Protein AF-A0A1A2T9R0-F1 (afdb_monomer_lite)

Radius of gyration: 32.71 Å; chains: 1; bounding box: 69×45×93 Å

Foldseek 3Di:
DDDDPLPQAEEEEEFAVVVVVCVVVLQVLLVVLSYHYPYYQHHHFCPLVVDPDCVVTVSLVVRLVCCLVVVHAYEYAPCCRGNVDVVSVLVSQLSQVLSVHFYQYHSNRHTDDPADDPDPVSNVVSVVVVVVVVVVVVVVVVVVVVVVVVVVVVVVVVVVVVPPDDDDDDDDDDDDPDPPPQDWDALCVLCVLLVHDSVVVVVCLVVLLQAAPVRHRQAFDQDDPVRGGIAGLVSSLSRLVSCVVVVVDDPVSSVSSVVSSVVVVVVVVVVVVVVVVVVVVVLVVVLVVLLVVCVVVVHDLVVSCVVVVHDDVVSVVVVVVVVVPD

InterPro domains:
  IPR055653 Domain of unknown function DUF7229 [PF23875] (179-262)

Organism: Mycobacterium mantenii (NCBI:txid560555)

Sequence (326 aa):
MTKPIHTNKTVIVLGDRDTATRAAKLTEKAAEHGATITETHAFDMGEAASHHDLTDVEEVVTALRSAISTRTDIWVPFPMPDLCREQHVRRLSLVLQRHGLDLLLGRELAPCPTTGGYNEVDFALRSEVRAVDTLDHAAIASAGMVTLSEEIERALTEAAEQSPESPAGPTNEPADDADVPEKSFSTTEAAQFFGESVQWIYSGLREKLFTHLDGSAIEPIRVGTSGRRRFTMAVLRDMALSCYRRGIFSQDQLEEVLAKLSLAEIAQLAADLAAKETAAKAIRTTLSGKIVQAKDAGLSSYAIAKEAGLSQPRVMQIIKGSKEHA

Secondary structure (DSSP, 8-state):
--------EEEEEEEEHHHHHTHHHHHHHHHHTTEEEEEEEEEPTTHHHH-SSGGG-HHHHHHHHHHHHHT-EEEESSHHHHH-SHHHHHHHHHHHHHTT-PEEETTTTEEPPSS--SSHHHHHHHHHHHHHHHHHHHHHHHHHHHHHHHHHHHHHHHHHHTS--PPPPPP-------------EEHHHHHHHHTS-HHHHHHHHHTT--B-TTSPBP--EEETTTTEEEE-HHHHHHHHHHHHHTTSS-HHHHHHHHHHHHHHHHHHHHHHHHHHHHHHHHHHHHHHHHHHHHHHTT--HHHHHHHTT--HHHHHHHHHHTTS--

Structure (mmCIF, N/CA/C/O backbone):
data_AF-A0A1A2T9R0-F1
#
_entry.id   AF-A0A1A2T9R0-F1
#
loop_
_atom_site.group_PDB
_atom_site.id
_atom_site.type_symbol
_atom_site.label_atom_id
_atom_site.label_alt_id
_atom_site.label_comp_id
_atom_site.label_asym_id
_atom_site.label_entity_id
_atom_site.label_seq_id
_atom_site.pdbx_PDB_ins_code
_atom_site.Cartn_x
_atom_site.Cartn_y
_atom_site.Cartn_z
_atom_site.occupancy
_atom_site.B_iso_or_equiv
_atom_site.auth_seq_id
_atom_site.auth_comp_id
_atom_site.auth_asym_id
_atom_site.auth_atom_id
_atom_site.pdbx_PDB_model_num
ATOM 1 N N . MET A 1 1 ? 1.892 25.622 13.706 1.00 34.66 1 MET A N 1
ATOM 2 C CA . MET A 1 1 ? 0.486 25.952 13.385 1.00 34.66 1 MET A CA 1
ATOM 3 C C . MET A 1 1 ? 0.171 25.373 12.017 1.00 34.66 1 MET A C 1
ATOM 5 O O . MET A 1 1 ? 0.399 26.019 11.003 1.00 34.66 1 MET A O 1
ATOM 9 N N . THR A 1 2 ? -0.241 24.112 11.991 1.00 34.91 2 THR A N 1
ATOM 10 C CA . THR A 1 2 ? -0.596 23.358 10.784 1.00 34.91 2 THR A CA 1
ATOM 11 C C . THR A 1 2 ? -2.088 23.553 10.518 1.00 34.91 2 THR A C 1
ATOM 13 O O . THR A 1 2 ? -2.904 23.379 11.419 1.00 34.91 2 THR A O 1
ATOM 16 N N . LYS A 1 3 ? -2.441 23.991 9.305 1.00 32.50 3 LYS A N 1
ATOM 17 C CA . LYS A 1 3 ? -3.834 24.145 8.857 1.00 32.50 3 LYS A CA 1
ATOM 18 C C . LYS A 1 3 ? -4.526 22.773 8.836 1.00 32.50 3 LYS A C 1
ATOM 20 O O . LYS A 1 3 ? -3.946 21.857 8.255 1.00 32.50 3 LYS A O 1
ATOM 25 N N . PRO A 1 4 ? -5.749 22.624 9.374 1.00 41.72 4 PRO A N 1
ATOM 26 C CA . PRO A 1 4 ? -6.521 21.411 9.175 1.00 41.72 4 PRO A CA 1
ATOM 27 C C . PRO A 1 4 ? -7.149 21.464 7.780 1.00 41.72 4 PRO A C 1
ATOM 29 O O . PRO A 1 4 ? -8.000 22.304 7.487 1.00 41.72 4 PRO A O 1
ATOM 32 N N . ILE A 1 5 ? -6.706 20.578 6.894 1.00 39.34 5 ILE A N 1
ATOM 33 C CA . ILE A 1 5 ? -7.500 20.191 5.731 1.00 39.34 5 ILE A CA 1
ATOM 34 C C . ILE A 1 5 ? -8.480 19.157 6.282 1.00 39.34 5 ILE A C 1
ATOM 36 O O . ILE A 1 5 ? -8.112 18.007 6.491 1.00 39.34 5 ILE A O 1
ATOM 40 N N . HIS A 1 6 ? -9.702 19.575 6.613 1.00 39.91 6 HIS A N 1
ATOM 41 C CA . HIS A 1 6 ? -10.770 18.644 6.974 1.00 39.91 6 HIS A CA 1
ATOM 42 C C . HIS A 1 6 ? -11.257 17.938 5.703 1.00 39.91 6 HIS A C 1
ATOM 44 O O . HIS A 1 6 ? -12.314 18.253 5.159 1.00 39.91 6 HIS A O 1
ATOM 50 N N . THR A 1 7 ? -10.463 17.001 5.190 1.00 51.19 7 THR A N 1
ATOM 51 C CA . THR A 1 7 ? -10.991 15.928 4.348 1.00 51.19 7 THR A CA 1
ATOM 52 C C . THR A 1 7 ? -11.834 15.047 5.256 1.00 51.19 7 THR A C 1
ATOM 54 O O . THR A 1 7 ? -11.299 14.345 6.108 1.00 51.19 7 THR A O 1
ATOM 57 N N . ASN A 1 8 ? -13.153 15.173 5.128 1.00 64.81 8 ASN A N 1
ATOM 58 C CA . ASN A 1 8 ? -14.139 14.429 5.904 1.00 64.81 8 ASN A CA 1
ATOM 59 C C . ASN A 1 8 ? -13.911 12.926 5.662 1.00 64.81 8 ASN A C 1
ATOM 61 O O . ASN A 1 8 ? -14.145 12.439 4.554 1.00 64.81 8 ASN A O 1
ATOM 65 N N . LYS A 1 9 ? -13.362 12.219 6.652 1.00 85.75 9 LYS A N 1
ATOM 66 C CA . LYS A 1 9 ? -12.926 10.823 6.514 1.00 85.75 9 LYS A CA 1
ATOM 67 C C . LYS A 1 9 ? -14.126 9.896 6.717 1.00 85.75 9 LYS A C 1
ATOM 69 O O . LYS A 1 9 ? -14.802 9.990 7.732 1.00 85.75 9 LYS A O 1
ATOM 74 N N . THR A 1 10 ? -14.438 9.002 5.788 1.00 92.81 10 THR A N 1
ATOM 75 C CA . THR A 1 10 ? -15.494 7.998 6.008 1.00 92.81 10 THR A CA 1
ATOM 76 C C . THR A 1 10 ? -14.926 6.769 6.705 1.00 92.81 10 THR A C 1
ATOM 78 O O . THR A 1 10 ? -13.778 6.399 6.456 1.00 92.81 10 THR A O 1
ATOM 81 N N . VAL A 1 11 ? -15.708 6.150 7.591 1.00 94.75 11 VAL A N 1
ATOM 82 C CA . VAL A 1 11 ? -15.309 4.933 8.317 1.00 94.75 11 VAL A CA 1
ATOM 83 C C . VAL A 1 11 ? -16.464 3.941 8.423 1.00 94.75 11 VAL A C 1
ATOM 85 O O . VAL A 1 11 ? -17.624 4.334 8.567 1.00 94.75 11 VAL A O 1
ATOM 88 N N . ILE A 1 12 ? -16.134 2.654 8.402 1.00 96.31 12 ILE A N 1
ATOM 89 C CA . ILE A 1 12 ? -17.061 1.553 8.677 1.00 96.31 12 ILE A CA 1
ATOM 90 C C . ILE A 1 12 ? -16.827 1.080 10.107 1.00 96.31 12 ILE A C 1
ATOM 92 O O . ILE A 1 12 ? -15.700 0.747 10.461 1.00 96.31 12 ILE A O 1
ATOM 96 N N . VAL A 1 13 ? -17.864 1.029 10.937 1.00 96.62 13 VAL A N 1
ATOM 97 C CA . VAL A 1 13 ? -17.746 0.500 12.301 1.00 96.62 13 VAL A CA 1
ATOM 98 C C . VAL A 1 13 ? -17.898 -1.015 12.286 1.00 96.62 13 VAL A C 1
ATOM 100 O O . VAL A 1 13 ? -18.837 -1.543 11.694 1.00 96.62 13 VAL A O 1
ATOM 103 N N . LEU A 1 14 ? -16.995 -1.700 12.982 1.00 96.44 14 LEU A N 1
ATOM 104 C CA . LEU A 1 14 ? -17.065 -3.133 13.244 1.00 96.44 14 LEU A CA 1
ATOM 105 C C . LEU A 1 14 ? -16.951 -3.377 14.752 1.00 96.44 14 LEU A C 1
ATOM 107 O O . LEU A 1 14 ? -16.029 -2.870 15.393 1.00 96.44 14 LEU A O 1
ATOM 111 N N . GLY A 1 15 ? -17.863 -4.169 15.306 1.00 93.94 15 GLY A N 1
ATOM 112 C CA . GLY A 1 15 ? -17.833 -4.563 16.713 1.00 93.94 15 GLY A CA 1
ATOM 113 C C . GLY A 1 15 ? -18.948 -5.540 17.060 1.00 93.94 15 GLY A C 1
ATOM 114 O O . GLY A 1 15 ? -19.629 -6.048 16.172 1.00 93.94 15 GLY A O 1
ATOM 115 N N . ASP A 1 16 ? -19.148 -5.804 18.345 1.00 92.88 16 ASP A N 1
ATOM 116 C CA . ASP A 1 16 ? -20.280 -6.610 18.790 1.00 92.88 16 ASP A CA 1
ATOM 117 C C . ASP A 1 16 ? -21.597 -5.799 18.836 1.00 92.88 16 ASP A C 1
ATOM 119 O O . ASP A 1 16 ? -21.661 -4.592 18.554 1.00 92.88 16 ASP A O 1
ATOM 123 N N . ARG A 1 17 ? -22.693 -6.463 19.219 1.00 92.19 17 ARG A N 1
ATOM 124 C CA . ARG A 1 17 ? -23.992 -5.796 19.387 1.00 92.19 17 ARG A CA 1
ATOM 125 C C . ARG A 1 17 ? -24.000 -4.702 20.460 1.00 92.19 17 ARG A C 1
ATOM 127 O O . ARG A 1 17 ? -24.761 -3.748 20.294 1.00 92.19 17 ARG A O 1
ATOM 134 N N . ASP A 1 18 ? -23.191 -4.779 21.522 1.00 89.75 18 ASP A N 1
ATOM 135 C CA . ASP A 1 18 ? -23.087 -3.690 22.510 1.00 89.75 18 ASP A CA 1
ATOM 136 C C . ASP A 1 18 ? -22.455 -2.450 21.868 1.00 89.75 18 ASP A C 1
ATOM 138 O O . ASP A 1 18 ? -22.972 -1.338 22.028 1.00 89.75 18 ASP A O 1
ATOM 142 N N . THR A 1 19 ? -21.421 -2.632 21.049 1.00 89.31 19 THR A N 1
ATOM 143 C CA . THR A 1 19 ? -20.820 -1.562 20.246 1.00 89.31 19 THR A CA 1
ATOM 144 C C . THR A 1 19 ? -21.853 -0.911 19.321 1.00 89.31 19 THR A C 1
ATOM 146 O O . THR A 1 19 ? -21.968 0.321 19.301 1.00 89.31 19 THR A O 1
ATOM 149 N N . ALA A 1 20 ? -22.694 -1.703 18.650 1.00 89.12 20 ALA A N 1
ATOM 150 C CA . ALA A 1 20 ? -23.773 -1.183 17.806 1.00 89.12 20 ALA A CA 1
ATOM 151 C C . ALA A 1 20 ? -24.838 -0.394 18.590 1.00 89.12 20 ALA A C 1
ATOM 153 O O . ALA A 1 20 ? -25.307 0.645 18.118 1.00 89.12 20 ALA A O 1
ATOM 154 N N . THR A 1 21 ? -25.187 -0.805 19.819 1.00 91.12 21 THR A N 1
ATOM 155 C CA . THR A 1 21 ? -26.141 -0.035 20.649 1.00 91.12 21 THR A CA 1
ATOM 156 C C . THR A 1 21 ? -25.635 1.367 21.004 1.00 91.12 21 THR A C 1
ATOM 158 O O . THR A 1 21 ? -26.423 2.269 21.301 1.00 91.12 21 THR A O 1
ATOM 161 N N . ARG A 1 22 ? -24.317 1.587 20.935 1.00 90.56 22 ARG A N 1
ATOM 162 C CA . ARG A 1 22 ? -23.659 2.865 21.236 1.00 90.56 22 ARG A CA 1
ATOM 163 C C . ARG A 1 22 ? -23.488 3.756 20.002 1.00 90.56 22 ARG A C 1
ATOM 165 O O . ARG A 1 22 ? -22.811 4.781 20.105 1.00 90.56 22 ARG A O 1
ATOM 172 N N . ALA A 1 23 ? -24.129 3.428 18.876 1.00 87.19 23 ALA A N 1
ATOM 173 C CA . ALA A 1 23 ? -23.988 4.124 17.593 1.00 87.19 23 ALA A CA 1
ATOM 174 C C . ALA A 1 23 ? -24.110 5.656 17.682 1.00 87.19 23 ALA A C 1
ATOM 176 O O . ALA A 1 23 ? -23.307 6.365 17.080 1.00 87.19 23 ALA A O 1
ATOM 177 N N . ALA A 1 24 ? -25.048 6.189 18.475 1.00 87.00 24 ALA A N 1
ATOM 178 C CA . ALA A 1 24 ? -25.206 7.639 18.638 1.00 87.00 24 ALA A CA 1
ATOM 179 C C . ALA A 1 24 ? -23.947 8.305 19.228 1.00 87.00 24 ALA A C 1
ATOM 181 O O . ALA A 1 24 ? -23.470 9.309 18.706 1.00 87.00 24 ALA A O 1
ATOM 182 N N . LYS A 1 25 ? -23.360 7.699 20.270 1.00 90.94 25 LYS A N 1
ATOM 183 C CA . LYS A 1 25 ? -22.119 8.186 20.895 1.00 90.94 25 LYS A CA 1
ATOM 184 C C . LYS A 1 25 ? -20.913 8.001 19.976 1.00 90.94 25 LYS A C 1
ATOM 186 O O . LYS A 1 25 ? -20.019 8.838 19.962 1.00 90.94 25 LYS A O 1
ATOM 191 N N . LEU A 1 26 ? -20.877 6.907 19.214 1.00 91.44 26 LEU A N 1
ATOM 192 C CA . LEU A 1 26 ? -19.814 6.663 18.237 1.00 91.44 26 LEU A CA 1
ATOM 193 C C . LEU A 1 26 ? -19.868 7.668 17.085 1.00 91.44 26 LEU A C 1
ATOM 195 O O . LEU A 1 26 ? -18.822 8.114 16.633 1.00 91.44 26 LEU A O 1
ATOM 199 N N . THR A 1 27 ? -21.066 8.068 16.658 1.00 92.69 27 THR A N 1
ATOM 200 C CA . THR A 1 27 ? -21.258 9.086 15.615 1.00 92.69 27 THR A CA 1
ATOM 201 C C . THR A 1 27 ? -20.726 10.443 16.068 1.00 92.69 27 THR A C 1
ATOM 203 O O . THR A 1 27 ? -19.987 11.085 15.328 1.00 92.69 27 THR A O 1
ATOM 206 N N . GLU A 1 28 ? -21.040 10.856 17.300 1.00 91.81 28 GLU A N 1
ATOM 207 C CA . GLU A 1 28 ? -20.474 12.068 17.910 1.00 91.81 28 GLU A CA 1
ATOM 208 C C . GLU A 1 28 ? -18.942 11.990 17.971 1.00 91.81 28 GLU A C 1
ATOM 210 O O . GLU A 1 28 ? -18.251 12.901 17.517 1.00 91.81 28 GLU A O 1
ATOM 215 N N . LYS A 1 29 ? -18.402 10.856 18.431 1.00 91.06 29 LYS A N 1
ATOM 216 C CA . LYS A 1 29 ? -16.955 10.643 18.554 1.00 91.06 29 LYS A CA 1
ATOM 217 C C . LYS A 1 29 ? -16.226 10.630 17.205 1.00 91.06 29 LYS A C 1
ATOM 219 O O . LYS A 1 29 ? -15.119 11.158 17.103 1.00 91.06 29 LYS A O 1
ATOM 224 N N . ALA A 1 30 ? -16.838 10.053 16.173 1.00 90.69 30 ALA A N 1
ATOM 225 C CA . ALA A 1 30 ? -16.323 10.107 14.810 1.00 90.69 30 ALA A CA 1
ATOM 226 C C . ALA A 1 30 ? -16.298 11.557 14.308 1.00 90.69 30 ALA A C 1
ATOM 228 O O . ALA A 1 30 ? -15.268 12.012 13.811 1.00 90.69 30 ALA A O 1
ATOM 229 N N . ALA A 1 31 ? -17.380 12.311 14.529 1.00 91.00 31 ALA A N 1
ATOM 230 C CA . ALA A 1 31 ? -17.472 13.710 14.125 1.00 91.00 31 ALA A CA 1
ATOM 231 C C . ALA A 1 31 ? -16.426 14.599 14.825 1.00 91.00 31 ALA A C 1
ATOM 233 O O . ALA A 1 31 ? -15.836 15.460 14.172 1.00 91.00 31 ALA A O 1
ATOM 234 N N . GLU A 1 32 ? -16.126 14.355 16.109 1.00 90.88 32 GLU A N 1
ATOM 235 C CA . GLU A 1 32 ? -15.024 15.023 16.831 1.00 90.88 32 GLU A CA 1
ATOM 236 C C . GLU A 1 32 ? -13.668 14.858 16.123 1.00 90.88 32 GLU A C 1
ATOM 238 O O . GLU A 1 32 ? -12.837 15.765 16.150 1.00 90.88 32 GLU A O 1
ATOM 243 N N . HIS A 1 33 ? -13.459 13.722 15.455 1.00 88.00 33 HIS A N 1
ATOM 244 C CA . HIS A 1 33 ? -12.238 13.397 14.716 1.00 88.00 33 HIS A CA 1
ATOM 245 C C . HIS A 1 33 ? -12.329 13.734 13.219 1.00 88.00 33 HIS A C 1
ATOM 247 O O . HIS A 1 33 ? -11.442 13.370 12.447 1.00 88.00 33 HIS A O 1
ATOM 253 N N . GLY A 1 34 ? -13.384 14.436 12.788 1.00 88.19 34 GLY A N 1
ATOM 254 C CA . GLY A 1 34 ? -13.609 14.759 11.377 1.00 88.19 34 GLY A CA 1
ATOM 255 C C . GLY A 1 34 ? -13.926 13.533 10.517 1.00 88.19 34 GLY A C 1
ATOM 256 O O . GLY A 1 34 ? -13.617 13.530 9.323 1.00 88.19 34 GLY A O 1
ATOM 257 N N . ALA A 1 35 ? -14.501 12.495 11.129 1.00 91.06 35 ALA A N 1
ATOM 258 C CA . ALA A 1 35 ? -14.918 11.274 10.469 1.00 91.06 35 ALA A CA 1
ATOM 259 C C . ALA A 1 35 ? -16.446 11.102 10.465 1.00 91.06 35 ALA A C 1
ATOM 261 O O . ALA A 1 35 ? -17.147 11.557 11.366 1.00 91.06 35 ALA A O 1
ATOM 262 N N . THR A 1 36 ? -16.972 10.416 9.452 1.00 94.00 36 THR A N 1
ATOM 263 C CA . THR A 1 36 ? -18.396 10.071 9.330 1.00 94.00 36 THR A CA 1
ATOM 264 C C . THR A 1 36 ? -18.549 8.561 9.201 1.00 94.00 36 THR A C 1
ATOM 266 O O . THR A 1 36 ? -17.894 7.941 8.365 1.00 94.00 36 THR A O 1
ATOM 269 N N . ILE A 1 37 ? -19.424 7.970 10.015 1.00 94.56 37 ILE A N 1
ATOM 270 C CA . ILE A 1 37 ? -19.734 6.538 9.944 1.00 94.56 37 ILE A CA 1
ATOM 271 C C . ILE A 1 37 ? -20.674 6.298 8.761 1.00 94.56 37 ILE A C 1
ATOM 273 O O . ILE A 1 37 ? -21.755 6.887 8.711 1.00 94.56 37 ILE A O 1
ATOM 277 N N . THR A 1 38 ? -20.274 5.448 7.818 1.00 94.19 38 THR A N 1
ATOM 278 C CA . THR A 1 38 ? -21.103 5.076 6.657 1.00 94.19 38 THR A CA 1
ATOM 279 C C . THR A 1 38 ? -21.915 3.815 6.915 1.00 94.19 38 THR A C 1
ATOM 281 O O . THR A 1 38 ? -23.084 3.744 6.544 1.00 94.19 38 THR A O 1
ATOM 284 N N . GLU A 1 39 ? -21.305 2.834 7.574 1.00 94.12 39 GLU A N 1
ATOM 285 C CA . GLU A 1 39 ? -21.891 1.527 7.857 1.00 94.12 39 GLU A CA 1
ATOM 286 C C . GLU A 1 39 ? -21.472 1.047 9.247 1.00 94.12 39 GLU A C 1
ATOM 288 O O . GLU A 1 39 ? -20.401 1.404 9.741 1.00 94.12 39 GLU A O 1
ATOM 293 N N . THR A 1 40 ? -22.308 0.202 9.848 1.00 96.00 40 THR A N 1
ATOM 294 C CA . THR A 1 40 ? -22.020 -0.483 11.109 1.00 96.00 40 THR A CA 1
ATOM 295 C C . THR A 1 40 ? -22.338 -1.960 10.930 1.00 96.00 40 THR A C 1
ATOM 297 O O . THR A 1 40 ? -23.497 -2.303 10.702 1.00 96.00 40 THR A O 1
ATOM 300 N N . HIS A 1 41 ? -21.325 -2.812 11.058 1.00 95.88 41 HIS A N 1
ATOM 301 C CA . HIS A 1 41 ? -21.447 -4.271 11.021 1.00 95.88 41 HIS A CA 1
ATOM 302 C C . HIS A 1 41 ? -21.265 -4.812 12.435 1.00 95.88 41 HIS A C 1
ATOM 304 O O . HIS A 1 41 ? -20.321 -4.422 13.134 1.00 95.88 41 HIS A O 1
ATOM 310 N N . ALA A 1 42 ? -22.201 -5.650 12.880 1.00 95.25 42 ALA A N 1
ATOM 311 C CA . ALA A 1 42 ? -22.309 -6.026 14.284 1.00 95.25 42 ALA A CA 1
ATOM 312 C C . ALA A 1 42 ? -22.602 -7.512 14.472 1.00 95.25 42 ALA A C 1
ATOM 314 O O . ALA A 1 42 ? -23.674 -7.985 14.100 1.00 95.25 42 ALA A O 1
ATOM 315 N N . PHE A 1 43 ? -21.678 -8.218 15.117 1.00 93.44 43 PHE A N 1
ATOM 316 C CA . PHE A 1 43 ? -21.792 -9.646 15.426 1.00 93.44 43 PHE A CA 1
ATOM 317 C C . PHE A 1 43 ? -22.263 -9.893 16.868 1.00 93.44 43 PHE A C 1
ATOM 319 O O . PHE A 1 43 ? -22.324 -8.973 17.695 1.00 93.44 43 PHE A O 1
ATOM 326 N N . ASP A 1 44 ? -22.636 -11.133 17.185 1.00 91.19 44 ASP A N 1
ATOM 327 C CA . ASP A 1 44 ? -23.095 -11.503 18.521 1.00 91.19 44 ASP A CA 1
ATOM 328 C C . ASP A 1 44 ? -21.977 -11.371 19.567 1.00 91.19 44 ASP A C 1
ATOM 330 O O . ASP A 1 44 ? -20.797 -11.620 19.320 1.00 91.19 44 ASP A O 1
ATOM 334 N N . MET A 1 45 ? -22.351 -10.980 20.788 1.00 87.81 45 MET A N 1
ATOM 335 C CA . MET A 1 45 ? -21.390 -10.807 21.877 1.00 87.81 45 MET A CA 1
ATOM 336 C C . MET A 1 45 ? -20.643 -12.123 22.144 1.00 87.81 45 MET A C 1
ATOM 338 O O . MET A 1 45 ? -21.251 -13.138 22.487 1.00 87.81 45 MET A O 1
ATOM 342 N N . GLY A 1 46 ? -19.316 -12.097 22.005 1.00 83.50 46 GLY A N 1
ATOM 343 C CA . GLY A 1 46 ? -18.453 -13.271 22.166 1.00 83.50 46 GLY A CA 1
ATOM 344 C C . GLY A 1 46 ? -18.349 -14.186 20.938 1.00 83.50 46 GLY A C 1
ATOM 345 O O . GLY A 1 46 ? -17.562 -15.131 20.978 1.00 83.50 46 GLY A O 1
ATOM 346 N N . GLU A 1 47 ? -19.051 -13.903 19.839 1.00 87.75 47 GLU A N 1
ATOM 347 C CA . GLU A 1 47 ? -18.991 -14.695 18.600 1.00 87.75 47 GLU A CA 1
ATOM 348 C C . GLU A 1 47 ? -17.581 -14.707 17.994 1.00 87.75 47 GLU A C 1
ATOM 350 O O . GLU A 1 47 ? -17.041 -15.758 17.645 1.00 87.75 47 GLU A O 1
ATOM 355 N N . ALA A 1 48 ? -16.916 -13.550 17.965 1.00 85.94 48 ALA A N 1
ATOM 356 C CA . ALA A 1 48 ? -15.522 -13.475 17.545 1.00 85.94 48 ALA A CA 1
ATOM 357 C C . ALA A 1 48 ? -14.585 -14.251 18.489 1.00 85.94 48 ALA A C 1
ATOM 359 O O . ALA A 1 48 ? -13.527 -14.699 18.067 1.00 85.94 48 ALA A O 1
ATOM 360 N N . ALA A 1 49 ? -14.947 -14.441 19.762 1.00 83.88 49 ALA A N 1
ATOM 361 C CA . ALA A 1 49 ? -14.134 -15.195 20.717 1.00 83.88 49 ALA A CA 1
ATOM 362 C C . ALA A 1 49 ? -14.300 -16.715 20.576 1.00 83.88 49 ALA A C 1
ATOM 364 O O . ALA A 1 49 ? -13.361 -17.459 20.898 1.00 83.88 49 ALA A O 1
ATOM 365 N N . SER A 1 50 ? -15.479 -17.167 20.130 1.00 85.56 50 SER A N 1
ATOM 366 C CA . SER A 1 50 ? -15.797 -18.586 19.942 1.00 85.56 50 SER A CA 1
ATOM 367 C C . SER A 1 50 ? -15.180 -19.177 18.678 1.00 85.56 50 SER A C 1
ATOM 369 O O . SER A 1 50 ? -15.039 -20.395 18.599 1.00 85.56 50 SER A O 1
ATOM 371 N N . HIS A 1 51 ? -14.758 -18.338 17.730 1.00 82.62 51 HIS A N 1
ATOM 372 C CA . HIS A 1 51 ? -14.097 -18.771 16.504 1.00 82.62 51 HIS A CA 1
ATOM 373 C C . HIS A 1 51 ? -12.578 -18.569 16.574 1.00 82.62 51 HIS A C 1
ATOM 375 O O . HIS A 1 51 ? -12.063 -17.629 17.181 1.00 82.62 51 HIS A O 1
ATOM 381 N N . HIS A 1 52 ? -11.832 -19.507 15.987 1.00 81.12 52 HIS A N 1
ATOM 382 C CA . HIS A 1 52 ? -10.390 -19.351 15.770 1.00 81.12 52 HIS A CA 1
ATOM 383 C C . HIS A 1 52 ? -10.080 -18.629 14.460 1.00 81.12 52 HIS A C 1
ATOM 385 O O . HIS A 1 52 ? -8.994 -18.055 14.341 1.00 81.12 52 HIS A O 1
ATOM 391 N N . ASP A 1 53 ? -10.998 -18.687 13.496 1.00 84.69 53 ASP A N 1
ATOM 392 C CA . ASP A 1 53 ? -10.914 -17.989 12.224 1.00 84.69 53 ASP A CA 1
ATOM 393 C C . ASP A 1 53 ? -12.002 -16.915 12.143 1.00 84.69 53 ASP A C 1
ATOM 395 O O . ASP A 1 53 ? -13.149 -17.145 12.510 1.00 84.69 53 ASP A O 1
ATOM 399 N N . LEU A 1 54 ? -11.631 -15.721 11.682 1.00 87.56 54 LEU A N 1
ATOM 400 C CA . LEU A 1 54 ? -12.578 -14.617 11.522 1.00 87.56 54 LEU A CA 1
ATOM 401 C C . LEU A 1 54 ? -13.430 -14.769 10.261 1.00 87.56 54 LEU A C 1
ATOM 403 O O . LEU A 1 54 ? -14.433 -14.074 10.136 1.00 87.56 54 LEU A O 1
ATOM 407 N N . THR A 1 55 ? -13.054 -15.664 9.344 1.00 88.81 55 THR A N 1
ATOM 408 C CA . THR A 1 55 ? -13.876 -15.987 8.169 1.00 88.81 55 THR A CA 1
ATOM 409 C C . THR A 1 55 ? -15.209 -16.623 8.540 1.00 88.81 55 THR A C 1
ATOM 411 O O . THR A 1 55 ? -16.141 -16.561 7.749 1.00 88.81 55 THR A O 1
ATOM 414 N N . ASP A 1 56 ? -15.299 -17.212 9.733 1.00 89.75 56 ASP A N 1
ATOM 415 C CA . ASP A 1 56 ? -16.523 -17.833 10.240 1.00 89.75 56 ASP A CA 1
ATOM 416 C C . ASP A 1 56 ? -17.511 -16.796 10.808 1.00 89.75 56 ASP A C 1
ATOM 418 O O . ASP A 1 56 ? -18.664 -17.124 11.076 1.00 89.75 56 ASP A O 1
ATOM 422 N N . VAL A 1 57 ? -17.075 -15.541 10.985 1.00 92.69 57 VAL A N 1
ATOM 423 C CA . VAL A 1 57 ? -17.918 -14.433 11.445 1.00 92.69 57 VAL A CA 1
ATOM 424 C C . VAL A 1 57 ? -18.360 -13.617 10.230 1.00 92.69 57 VAL A C 1
ATOM 426 O O . VAL A 1 57 ? -17.627 -12.757 9.734 1.00 92.69 57 VAL A O 1
ATOM 429 N N . GLU A 1 58 ? -19.578 -13.874 9.752 1.00 93.19 58 GLU A N 1
ATOM 430 C CA . GLU A 1 58 ? -20.117 -13.308 8.502 1.00 93.19 58 GLU A CA 1
ATOM 431 C C . GLU A 1 58 ? -20.066 -11.770 8.465 1.00 93.19 58 GLU A C 1
ATOM 433 O O . GLU A 1 58 ? -19.747 -11.167 7.439 1.00 93.19 58 GLU A O 1
ATOM 438 N N . GLU A 1 59 ? -20.319 -11.117 9.600 1.00 95.12 59 GLU A N 1
ATOM 439 C CA . GLU A 1 59 ? -20.285 -9.653 9.727 1.00 95.12 59 GLU A CA 1
ATOM 440 C C . GLU A 1 59 ? -18.872 -9.085 9.531 1.00 95.12 59 GLU A C 1
ATOM 442 O O . GLU A 1 59 ? -18.700 -8.012 8.954 1.00 95.12 59 GLU A O 1
ATOM 447 N N . VAL A 1 60 ? -17.834 -9.823 9.940 1.00 94.25 60 VAL A N 1
ATOM 448 C CA . VAL A 1 60 ? -16.436 -9.425 9.713 1.00 94.25 60 VAL A CA 1
ATOM 449 C C . VAL A 1 60 ? -16.098 -9.518 8.226 1.00 94.25 60 VAL A C 1
ATOM 451 O O . VAL A 1 60 ? -15.495 -8.597 7.669 1.00 94.25 60 VAL A O 1
ATOM 454 N N . VAL A 1 61 ? -16.517 -10.599 7.563 1.00 95.12 61 VAL A N 1
ATOM 455 C CA . VAL A 1 61 ? -16.322 -10.785 6.116 1.00 95.12 61 VAL A CA 1
ATOM 456 C C . VAL A 1 61 ? -17.092 -9.726 5.324 1.00 95.12 61 VAL A C 1
ATOM 458 O O . VAL A 1 61 ? -16.561 -9.146 4.374 1.00 95.12 61 VAL A O 1
ATOM 461 N N . THR A 1 62 ? -18.317 -9.415 5.744 1.00 96.00 62 THR A N 1
ATOM 462 C CA . THR A 1 62 ? -19.160 -8.389 5.122 1.00 96.00 62 THR A CA 1
ATOM 463 C C . THR A 1 62 ? -18.555 -6.995 5.278 1.00 96.00 62 THR A C 1
ATOM 465 O O . THR A 1 62 ? -18.468 -6.264 4.283 1.00 96.00 62 THR A O 1
ATOM 468 N N . ALA A 1 63 ? -18.056 -6.656 6.470 1.00 95.69 63 ALA A N 1
ATOM 469 C CA . ALA A 1 63 ? -17.353 -5.401 6.719 1.00 95.69 63 ALA A CA 1
ATOM 470 C C . ALA A 1 63 ? -16.089 -5.277 5.857 1.00 95.69 63 ALA A C 1
ATOM 472 O O . ALA A 1 63 ? -15.884 -4.248 5.215 1.00 95.69 63 ALA A O 1
ATOM 473 N N . LEU A 1 64 ? -15.274 -6.337 5.776 1.00 95.31 64 LEU A N 1
ATOM 474 C CA . LEU A 1 64 ? -14.079 -6.378 4.925 1.00 95.31 64 LEU A CA 1
ATOM 475 C C . LEU A 1 64 ? -14.425 -6.196 3.446 1.00 95.31 64 LEU A C 1
ATOM 477 O O . LEU A 1 64 ? -13.802 -5.387 2.757 1.00 95.31 64 LEU A O 1
ATOM 481 N N . ARG A 1 65 ? -15.448 -6.900 2.955 1.00 96.38 65 ARG A N 1
ATOM 482 C CA . ARG A 1 65 ? -15.926 -6.753 1.577 1.00 96.38 65 ARG A CA 1
ATOM 483 C C . ARG A 1 65 ? -16.360 -5.316 1.293 1.00 96.38 65 ARG A C 1
ATOM 485 O O . ARG A 1 65 ? -15.997 -4.776 0.246 1.00 96.38 65 ARG A O 1
ATOM 492 N N . SER A 1 66 ? -17.129 -4.711 2.198 1.00 95.31 66 SER A N 1
ATOM 493 C CA . SER A 1 66 ? -17.598 -3.330 2.050 1.00 95.31 66 SER A CA 1
ATOM 494 C C . SER A 1 66 ? -16.432 -2.338 2.060 1.00 95.31 66 SER A C 1
ATOM 496 O O . SER A 1 66 ? -16.315 -1.516 1.148 1.00 95.31 66 SER A O 1
ATOM 498 N N . ALA A 1 67 ? -15.501 -2.485 3.005 1.00 94.75 67 ALA A N 1
ATOM 499 C CA . ALA A 1 67 ? -14.294 -1.670 3.117 1.00 94.75 67 ALA A CA 1
ATOM 500 C C . ALA A 1 67 ? -13.451 -1.702 1.836 1.00 94.75 67 ALA A C 1
ATOM 502 O O . ALA A 1 67 ? -13.126 -0.655 1.277 1.00 94.75 67 ALA A O 1
ATOM 503 N N . ILE A 1 68 ? -13.168 -2.898 1.311 1.00 93.12 68 ILE A N 1
ATOM 504 C CA . ILE A 1 68 ? -12.383 -3.080 0.081 1.00 93.12 68 ILE A CA 1
ATOM 505 C C . ILE A 1 68 ? -13.105 -2.475 -1.129 1.00 93.12 68 ILE A C 1
ATOM 507 O O . ILE A 1 68 ? -12.480 -1.798 -1.948 1.00 93.12 68 ILE A O 1
ATOM 511 N N . SER A 1 69 ? -14.419 -2.687 -1.231 1.00 93.81 69 SER A N 1
ATOM 512 C CA . SER A 1 69 ? -15.220 -2.217 -2.370 1.00 93.81 69 SER A CA 1
ATOM 513 C C . SER A 1 69 ? -15.368 -0.696 -2.391 1.00 93.81 69 SER A C 1
ATOM 515 O O . SER A 1 69 ? -15.338 -0.086 -3.457 1.00 93.81 69 SER A O 1
ATOM 517 N N . THR A 1 70 ? -15.517 -0.077 -1.220 1.00 92.06 70 THR A N 1
ATOM 518 C CA . THR A 1 70 ? -15.740 1.371 -1.074 1.00 92.06 70 THR A CA 1
ATOM 519 C C . THR A 1 70 ? -14.460 2.160 -0.806 1.00 92.06 70 THR A C 1
ATOM 521 O O . THR A 1 70 ? -14.503 3.387 -0.793 1.00 92.06 70 THR A O 1
ATOM 524 N N . ARG A 1 71 ? -13.325 1.472 -0.619 1.00 92.75 71 ARG A N 1
ATOM 525 C CA . ARG A 1 71 ? -12.049 2.045 -0.160 1.00 92.75 71 ARG A CA 1
ATOM 526 C C . ARG A 1 71 ? -12.198 2.832 1.147 1.00 92.75 71 ARG A C 1
ATOM 528 O O . ARG A 1 71 ? -11.665 3.930 1.282 1.00 92.75 71 ARG A O 1
ATOM 535 N N . THR A 1 72 ? -12.932 2.258 2.095 1.00 93.31 72 THR A N 1
ATOM 536 C CA . THR A 1 72 ? -13.221 2.878 3.394 1.00 93.31 72 THR A CA 1
ATOM 537 C C . THR A 1 72 ? -12.503 2.131 4.511 1.00 93.31 72 THR A C 1
ATOM 539 O O . THR A 1 72 ? -12.535 0.903 4.551 1.00 93.31 72 THR A O 1
ATOM 542 N N . ASP A 1 73 ? -11.888 2.866 5.436 1.00 94.62 73 ASP A N 1
ATOM 543 C CA . ASP A 1 73 ? -11.219 2.282 6.600 1.00 94.62 73 ASP A CA 1
ATOM 544 C C . ASP A 1 73 ? -12.223 1.641 7.567 1.00 94.62 73 ASP A C 1
ATOM 546 O O . ASP A 1 73 ? -13.355 2.115 7.728 1.00 94.62 73 ASP A O 1
ATOM 550 N N . ILE A 1 74 ? -11.784 0.593 8.266 1.00 96.12 74 ILE A N 1
ATOM 551 C CA . ILE A 1 74 ? -12.582 -0.046 9.318 1.00 96.12 74 ILE A CA 1
ATOM 552 C C . ILE A 1 74 ? -12.172 0.523 10.669 1.00 96.12 74 ILE A C 1
ATOM 554 O O . ILE A 1 74 ? -10.996 0.529 11.024 1.00 96.12 74 ILE A O 1
ATOM 558 N N . TRP A 1 75 ? -13.151 0.947 11.456 1.00 96.31 75 TRP A N 1
ATOM 559 C CA . TRP A 1 75 ? -12.987 1.401 12.823 1.00 96.31 75 TRP A CA 1
ATOM 560 C C . TRP A 1 75 ? -13.539 0.376 13.815 1.00 96.31 75 TRP A C 1
ATOM 562 O O . TRP A 1 75 ? -14.714 0.017 13.771 1.00 96.31 75 TRP A O 1
ATOM 572 N N . VAL A 1 76 ? -12.684 -0.054 14.743 1.00 94.62 76 VAL A N 1
ATOM 573 C CA . VAL A 1 76 ? -13.024 -0.933 15.866 1.00 94.62 76 VAL A CA 1
ATOM 574 C C . VAL A 1 76 ? -12.846 -0.142 17.169 1.00 94.62 76 VAL A C 1
ATOM 576 O O . VAL A 1 76 ? -11.722 -0.011 17.674 1.00 94.62 76 VAL A O 1
ATOM 579 N N . PRO A 1 77 ? -13.928 0.426 17.736 1.00 90.88 77 PRO A N 1
ATOM 580 C CA . PRO A 1 77 ? -13.842 1.290 18.913 1.00 90.88 77 PRO A CA 1
ATOM 581 C C . PRO A 1 77 ? -13.438 0.535 20.186 1.00 90.88 77 PRO A C 1
ATOM 583 O O . PRO A 1 77 ? -12.832 1.130 21.085 1.00 90.88 77 PRO A O 1
ATOM 586 N N . PHE A 1 78 ? -13.759 -0.761 20.269 1.00 90.88 78 PHE A N 1
ATOM 587 C CA . PHE A 1 78 ? -13.519 -1.609 21.436 1.00 90.88 78 PHE A CA 1
ATOM 588 C C . PHE A 1 78 ? -12.849 -2.937 21.041 1.00 90.88 78 PHE A C 1
ATOM 590 O O . PHE A 1 78 ? -13.406 -4.007 21.256 1.00 90.88 78 PHE A O 1
ATOM 597 N N . PRO A 1 79 ? -11.603 -2.917 20.534 1.00 85.81 79 PRO A N 1
ATOM 598 C CA . PRO A 1 79 ? -10.995 -4.088 19.900 1.00 85.81 79 PRO A CA 1
ATOM 599 C C . PRO A 1 79 ? -10.841 -5.297 20.824 1.00 85.81 79 PRO A C 1
ATOM 601 O O . PRO A 1 79 ? -11.012 -6.426 20.378 1.00 85.81 79 PRO A O 1
ATOM 604 N N . MET A 1 80 ? -10.546 -5.083 22.110 1.00 84.62 80 MET A N 1
ATOM 605 C CA . MET A 1 80 ? -10.423 -6.187 23.064 1.00 84.62 80 MET A CA 1
ATOM 606 C C . MET A 1 80 ? -11.784 -6.757 23.485 1.00 84.62 80 MET A C 1
ATOM 608 O O . MET A 1 80 ? -11.922 -7.973 23.421 1.00 84.62 80 MET A O 1
ATOM 612 N N . PRO A 1 81 ? -12.789 -5.946 23.874 1.00 85.75 81 PRO A N 1
ATOM 613 C CA . PRO A 1 81 ? -14.144 -6.457 24.090 1.00 85.75 81 PRO A CA 1
ATOM 614 C C . PRO A 1 81 ? -14.751 -7.147 22.862 1.00 85.75 81 PRO A C 1
ATOM 616 O O . PRO A 1 81 ? -15.271 -8.249 22.993 1.00 85.75 81 PRO A O 1
ATOM 619 N N . ASP A 1 82 ? -14.625 -6.541 21.680 1.00 86.69 82 ASP A N 1
ATOM 620 C CA . ASP A 1 82 ? -15.286 -7.015 20.463 1.00 86.69 82 ASP A CA 1
ATOM 621 C C . ASP A 1 82 ? -14.593 -8.265 19.893 1.00 86.69 82 ASP A C 1
ATOM 623 O O . ASP A 1 82 ? -15.216 -9.303 19.693 1.00 86.69 82 ASP A O 1
ATOM 627 N N . LEU A 1 83 ? -13.281 -8.200 19.640 1.00 84.88 83 LEU A N 1
ATOM 628 C CA . LEU A 1 83 ? -12.556 -9.265 18.931 1.00 84.88 83 LEU A CA 1
ATOM 629 C C . LEU A 1 83 ? -11.907 -10.287 19.871 1.00 84.88 83 LEU A C 1
ATOM 631 O O . LEU A 1 83 ? -11.472 -11.345 19.407 1.00 84.88 83 LEU A O 1
ATOM 635 N N . CYS A 1 84 ? -11.833 -9.983 21.175 1.00 79.75 84 CYS A N 1
ATOM 636 C CA . CYS A 1 84 ? -11.357 -10.831 22.281 1.00 79.75 84 CYS A CA 1
ATOM 637 C C . CYS A 1 84 ? -9.912 -11.354 22.197 1.00 79.75 84 CYS A C 1
ATOM 639 O O . CYS A 1 84 ? -9.365 -11.821 23.198 1.00 79.75 84 CYS A O 1
ATOM 641 N N . ARG A 1 85 ? -9.262 -11.288 21.033 1.00 80.06 85 ARG A N 1
ATOM 642 C CA . ARG A 1 85 ? -7.920 -11.815 20.783 1.00 80.06 85 ARG A CA 1
ATOM 643 C C . ARG A 1 85 ? -7.127 -10.833 19.941 1.00 80.06 85 ARG A C 1
ATOM 645 O O . ARG A 1 85 ? -7.568 -10.409 18.875 1.00 80.06 85 ARG A O 1
ATOM 652 N N . GLU A 1 86 ? -5.890 -10.568 20.345 1.00 78.00 86 GLU A N 1
ATOM 653 C CA . GLU A 1 86 ? -4.978 -9.736 19.550 1.00 78.00 86 GLU A CA 1
ATOM 654 C C . GLU A 1 86 ? -4.739 -10.315 18.147 1.00 78.00 86 GLU A C 1
ATOM 656 O O . GLU A 1 86 ? -4.580 -9.573 17.184 1.00 78.00 86 GLU A O 1
ATOM 661 N N . GLN A 1 87 ? -4.755 -11.646 18.015 1.00 78.94 87 GLN A N 1
ATOM 662 C CA . GLN A 1 87 ? -4.621 -12.366 16.742 1.00 78.94 87 GLN A CA 1
ATOM 663 C C . GLN A 1 87 ? -5.672 -11.937 15.710 1.00 78.94 87 GLN A C 1
ATOM 665 O O . GLN A 1 87 ? -5.354 -11.803 14.531 1.00 78.94 87 GLN A O 1
ATOM 670 N N . HIS A 1 88 ? -6.902 -11.676 16.152 1.00 86.44 88 HIS A N 1
ATOM 671 C CA . HIS A 1 88 ? -8.002 -11.250 15.289 1.00 86.44 88 HIS A CA 1
ATOM 672 C C . HIS A 1 88 ? -7.783 -9.826 14.777 1.00 86.44 88 HIS A C 1
ATOM 674 O O . HIS A 1 88 ? -7.840 -9.591 13.571 1.00 86.44 88 HIS A O 1
ATOM 680 N N . VAL A 1 89 ? -7.397 -8.910 15.670 1.00 86.44 89 VAL A N 1
ATOM 681 C CA . VAL A 1 89 ? -7.004 -7.536 15.314 1.00 86.44 89 VAL A CA 1
ATOM 682 C C . VAL A 1 89 ? -5.850 -7.544 14.303 1.00 86.44 89 VAL A C 1
ATOM 684 O O . VAL A 1 89 ? -5.873 -6.809 13.316 1.00 86.44 89 VAL A O 1
ATOM 687 N N . ARG A 1 90 ? -4.850 -8.412 14.511 1.00 80.94 90 ARG A N 1
ATOM 688 C CA . ARG A 1 90 ? -3.681 -8.545 13.627 1.00 80.94 90 ARG A CA 1
ATOM 689 C C . ARG A 1 90 ? -4.067 -9.007 12.222 1.00 80.94 90 ARG A C 1
ATOM 691 O O . ARG A 1 90 ? -3.629 -8.392 11.254 1.00 80.94 90 ARG A O 1
ATOM 698 N N . ARG A 1 91 ? -4.893 -10.051 12.107 1.00 85.44 91 ARG A N 1
ATOM 699 C CA . ARG A 1 91 ? -5.352 -10.575 10.808 1.00 85.44 91 ARG A CA 1
ATOM 700 C C . ARG A 1 91 ? -6.164 -9.538 10.034 1.00 85.44 91 ARG A C 1
ATOM 702 O O . ARG A 1 91 ? -5.860 -9.294 8.871 1.00 85.44 91 ARG A O 1
ATOM 709 N N . LEU A 1 92 ? -7.113 -8.871 10.695 1.00 89.38 92 LEU A N 1
ATOM 710 C CA . LEU A 1 92 ? -7.885 -7.764 10.112 1.00 89.38 92 LEU A CA 1
ATOM 711 C C . LEU A 1 92 ? -6.975 -6.642 9.594 1.00 89.38 92 LEU A C 1
ATOM 713 O O . LEU A 1 92 ? -7.118 -6.201 8.456 1.00 89.38 92 LEU A O 1
ATOM 717 N N . SER A 1 93 ? -6.001 -6.224 10.407 1.00 87.75 93 SER A N 1
ATOM 718 C CA . SER A 1 93 ? -5.024 -5.194 10.037 1.00 87.75 93 SER A CA 1
ATOM 719 C C . SER A 1 93 ? -4.203 -5.578 8.804 1.00 87.75 93 SER A C 1
ATOM 721 O O . SER A 1 93 ? -3.987 -4.724 7.950 1.00 87.75 93 SER A O 1
ATOM 723 N N . LEU A 1 94 ? -3.753 -6.831 8.693 1.00 84.44 94 LEU A N 1
ATOM 724 C CA . LEU A 1 94 ? -2.967 -7.289 7.542 1.00 84.44 94 LEU A CA 1
ATOM 725 C C . LEU A 1 94 ? -3.790 -7.307 6.251 1.00 84.44 94 LEU A C 1
ATOM 727 O O . LEU A 1 94 ? -3.312 -6.834 5.222 1.00 84.44 94 LEU A O 1
ATOM 731 N N . VAL A 1 95 ? -5.031 -7.799 6.312 1.00 89.00 95 VAL A N 1
ATOM 732 C CA . VAL A 1 95 ? -5.929 -7.819 5.146 1.00 89.00 95 VAL A CA 1
ATOM 733 C C . VAL A 1 95 ? -6.184 -6.399 4.647 1.00 89.00 95 VAL A C 1
ATOM 735 O O . VAL A 1 95 ? -6.019 -6.130 3.462 1.00 89.00 95 VAL A O 1
ATOM 738 N N . LEU A 1 96 ? -6.523 -5.469 5.541 1.00 89.75 96 LEU A N 1
ATOM 739 C CA . LEU A 1 96 ? -6.782 -4.077 5.163 1.00 89.75 96 LEU A CA 1
ATOM 740 C C . LEU A 1 96 ? -5.539 -3.402 4.569 1.00 89.75 96 LEU A C 1
ATOM 742 O O . LEU A 1 96 ? -5.632 -2.791 3.505 1.00 89.75 96 LEU A O 1
ATOM 746 N N . GLN A 1 97 ? -4.364 -3.603 5.174 1.00 85.94 97 GLN A N 1
ATOM 747 C CA . GLN A 1 97 ? -3.101 -3.051 4.671 1.00 85.94 97 GLN A CA 1
ATOM 748 C C . GLN A 1 97 ? -2.768 -3.549 3.260 1.00 85.94 97 GLN A C 1
ATOM 750 O O . GLN A 1 97 ? -2.327 -2.755 2.430 1.00 85.94 97 GLN A O 1
ATOM 755 N N . ARG A 1 98 ? -3.044 -4.824 2.945 1.00 84.31 98 ARG A N 1
ATOM 756 C CA . ARG A 1 98 ? -2.882 -5.370 1.584 1.00 84.31 98 ARG A CA 1
ATOM 757 C C . ARG A 1 98 ? -3.745 -4.637 0.548 1.00 84.31 98 ARG A C 1
ATOM 759 O O . ARG A 1 98 ? -3.391 -4.589 -0.625 1.00 84.31 98 ARG A O 1
ATOM 766 N N . HIS A 1 99 ? -4.854 -4.040 0.974 1.00 87.25 99 HIS A N 1
ATOM 767 C CA . HIS A 1 99 ? -5.739 -3.242 0.125 1.00 87.25 99 HIS A CA 1
ATOM 768 C C . HIS A 1 99 ? -5.498 -1.725 0.229 1.00 87.25 99 HIS A C 1
ATOM 770 O O . HIS A 1 99 ? -6.255 -0.949 -0.360 1.00 87.25 99 HIS A O 1
ATOM 776 N N . GLY A 1 100 ? -4.440 -1.296 0.929 1.00 86.88 100 GLY A N 1
ATOM 777 C CA . GLY A 1 100 ? -4.126 0.117 1.156 1.00 86.88 100 GLY A CA 1
ATOM 778 C C . GLY A 1 100 ? -5.119 0.819 2.085 1.00 86.88 100 GLY A C 1
ATOM 779 O O . GLY A 1 100 ? -5.335 2.018 1.935 1.00 86.88 100 GLY A O 1
ATOM 780 N N . LEU A 1 101 ? -5.756 0.066 2.985 1.00 90.94 101 LEU A N 1
ATOM 781 C CA . LEU A 1 101 ? -6.721 0.551 3.971 1.00 90.94 101 LEU A CA 1
ATOM 782 C C . LEU A 1 101 ? -6.157 0.422 5.385 1.00 90.94 101 LEU A C 1
ATOM 784 O O . LEU A 1 101 ? -5.352 -0.472 5.670 1.00 90.94 101 LEU A O 1
ATOM 788 N N . ASP A 1 102 ? -6.644 1.270 6.285 1.00 91.38 102 ASP A N 1
ATOM 789 C CA . ASP A 1 102 ? -6.269 1.243 7.692 1.00 91.38 102 ASP A CA 1
ATOM 790 C C . ASP A 1 102 ? -7.335 0.565 8.561 1.00 91.38 102 ASP A C 1
ATOM 792 O O . ASP A 1 102 ? -8.546 0.703 8.373 1.00 91.38 102 ASP A O 1
ATOM 796 N N . LEU A 1 103 ? -6.854 -0.145 9.584 1.00 92.69 103 LEU A N 1
ATOM 797 C CA . LEU A 1 103 ? -7.666 -0.539 10.729 1.00 92.69 103 LEU A CA 1
ATOM 798 C C . LEU A 1 103 ? -7.511 0.534 11.808 1.00 92.69 103 LEU A C 1
ATOM 800 O O . LEU A 1 103 ? -6.418 0.710 12.334 1.00 92.69 103 LEU A O 1
ATOM 804 N N . LEU A 1 104 ? -8.580 1.235 12.159 1.00 93.81 104 LEU A N 1
ATOM 805 C CA . LEU A 1 104 ? -8.597 2.256 13.203 1.00 93.81 104 LEU A CA 1
ATOM 806 C C . LEU A 1 104 ? -9.039 1.616 14.521 1.00 93.81 104 LEU A C 1
ATOM 808 O O . LEU A 1 104 ? -10.035 0.895 14.569 1.00 93.81 104 LEU A O 1
ATOM 812 N N . LEU A 1 105 ? -8.311 1.875 15.600 1.00 90.50 105 LEU A N 1
ATOM 813 C CA . LEU A 1 105 ? -8.491 1.234 16.897 1.00 90.50 105 LEU A CA 1
ATOM 814 C C . LEU A 1 105 ? -8.831 2.248 17.984 1.00 90.50 105 LEU A C 1
ATOM 816 O O . LEU A 1 105 ? -8.284 3.352 18.052 1.00 90.50 105 LEU A O 1
ATOM 820 N N . GLY A 1 106 ? -9.693 1.818 18.903 1.00 89.56 106 GLY A N 1
ATOM 821 C CA . GLY A 1 106 ? -10.029 2.590 20.091 1.00 89.56 106 GLY A CA 1
ATOM 822 C C . GLY A 1 106 ? -10.900 3.806 19.782 1.00 89.56 106 GLY A C 1
ATOM 823 O O . GLY A 1 106 ? -11.264 4.083 18.644 1.00 89.56 106 GLY A O 1
ATOM 824 N N . ARG A 1 107 ? -11.248 4.567 20.820 1.00 88.12 107 ARG A N 1
ATOM 825 C CA . ARG A 1 107 ? -12.176 5.707 20.699 1.00 88.12 107 ARG A CA 1
ATOM 826 C C . ARG A 1 107 ? -11.607 6.916 19.961 1.00 88.12 107 ARG A C 1
ATOM 828 O O . ARG A 1 107 ? -12.378 7.771 19.551 1.00 88.12 107 ARG A O 1
ATOM 835 N N . GLU A 1 108 ? -10.289 6.973 19.812 1.00 87.19 108 GLU A N 1
ATOM 836 C CA . GLU A 1 108 ? -9.574 8.094 19.194 1.00 87.19 108 GLU A CA 1
ATOM 837 C C . GLU A 1 108 ? -9.242 7.831 17.713 1.00 87.19 108 GLU A C 1
ATOM 839 O O . GLU A 1 108 ? -8.439 8.548 17.126 1.00 87.19 108 GLU A O 1
ATOM 844 N N . LEU A 1 109 ? -9.816 6.774 17.115 1.00 90.25 109 LEU A N 1
ATOM 845 C CA . LEU A 1 109 ? -9.579 6.373 15.721 1.00 90.25 109 LEU A CA 1
ATOM 846 C C . LEU A 1 109 ? -8.077 6.236 15.398 1.00 90.25 109 LEU A C 1
ATOM 848 O O . LEU A 1 109 ? -7.616 6.606 14.318 1.00 90.25 109 LEU A O 1
ATOM 852 N N . ALA A 1 110 ? -7.297 5.716 16.347 1.00 87.06 110 ALA A N 1
ATOM 853 C CA . ALA A 1 110 ? -5.856 5.606 16.182 1.00 87.06 110 ALA A CA 1
ATOM 854 C C . ALA A 1 110 ? -5.541 4.520 15.140 1.00 87.06 110 ALA A C 1
ATOM 856 O O . ALA A 1 110 ? -6.044 3.404 15.276 1.00 87.06 110 ALA A O 1
ATOM 857 N N . PRO A 1 111 ? -4.715 4.789 14.117 1.00 86.81 111 PRO A N 1
ATOM 858 C CA . PRO A 1 111 ? -4.349 3.766 13.148 1.00 86.81 111 PRO A CA 1
ATOM 859 C C . PRO A 1 111 ? -3.646 2.599 13.844 1.00 86.81 111 PRO A C 1
ATOM 861 O O . PRO A 1 111 ? -2.782 2.785 14.707 1.00 86.81 111 PRO A O 1
ATOM 864 N N . CYS A 1 112 ? -4.033 1.380 13.476 1.00 82.69 112 CYS A N 1
ATOM 865 C CA . CYS A 1 112 ? -3.393 0.166 13.946 1.00 82.69 112 CYS A CA 1
ATOM 866 C C . CYS A 1 112 ? -1.922 0.208 13.522 1.00 82.69 112 CYS A C 1
ATOM 868 O O . CYS A 1 112 ? -1.651 0.438 12.340 1.00 82.69 112 CYS A O 1
ATOM 870 N N . PRO A 1 113 ? -0.973 -0.041 14.442 1.00 74.00 113 PRO A N 1
ATOM 871 C CA . PRO A 1 113 ? 0.444 0.013 14.129 1.00 74.00 113 PRO A CA 1
ATOM 872 C C . PRO A 1 113 ? 0.774 -0.801 12.878 1.00 74.00 113 PRO A C 1
ATOM 874 O O . PRO A 1 113 ? 0.491 -1.999 12.787 1.00 74.00 113 PRO A O 1
ATOM 877 N N . THR A 1 114 ? 1.366 -0.122 11.900 1.00 65.19 114 THR A N 1
ATOM 878 C CA . THR A 1 114 ? 1.916 -0.742 10.696 1.00 65.19 114 THR A CA 1
ATOM 879 C C . THR A 1 114 ? 3.350 -1.198 10.941 1.00 65.19 114 THR A C 1
ATOM 881 O O . THR A 1 114 ? 3.851 -2.038 10.211 1.00 65.19 114 THR A O 1
ATOM 884 N N . THR A 1 115 ? 4.039 -0.720 11.970 1.00 58.66 115 THR A N 1
ATOM 885 C CA . THR A 1 115 ? 5.394 -1.159 12.317 1.00 58.66 115 THR A CA 1
ATOM 886 C C . THR A 1 115 ? 5.456 -1.520 13.794 1.00 58.66 115 THR A C 1
ATOM 888 O O . THR A 1 115 ? 4.866 -0.851 14.639 1.00 58.66 115 THR A O 1
ATOM 891 N N . GLY A 1 116 ? 6.144 -2.622 14.098 1.00 56.94 116 GLY A N 1
ATOM 892 C CA . GLY A 1 116 ? 6.097 -3.228 15.426 1.00 56.94 116 GLY A CA 1
ATOM 893 C C . GLY A 1 116 ? 4.916 -4.186 15.600 1.00 56.94 116 GLY A C 1
ATOM 894 O O . GLY A 1 116 ? 3.906 -4.115 14.902 1.00 56.94 116 GLY A O 1
ATOM 895 N N . GLY A 1 117 ? 5.077 -5.114 16.534 1.00 54.28 117 GLY A N 1
ATOM 896 C CA . GLY A 1 117 ? 4.002 -5.942 17.061 1.00 54.28 117 GLY A CA 1
ATOM 897 C C . GLY A 1 117 ? 3.911 -5.757 18.571 1.00 54.28 117 GLY A C 1
ATOM 898 O O . GLY A 1 117 ? 4.844 -5.241 19.186 1.00 54.28 117 GLY A O 1
ATOM 899 N N . TYR A 1 118 ? 2.815 -6.195 19.194 1.00 58.41 118 TYR A N 1
ATOM 900 C CA . TYR A 1 118 ? 2.702 -6.166 20.664 1.00 58.41 118 TYR A CA 1
ATOM 901 C C . TYR A 1 118 ? 3.755 -7.069 21.344 1.00 58.41 118 TYR A C 1
ATOM 903 O O . TYR A 1 118 ? 4.036 -6.913 22.530 1.00 58.41 118 TYR A O 1
ATOM 911 N N . ASN A 1 119 ? 4.366 -7.990 20.583 1.00 65.88 119 ASN A N 1
ATOM 912 C CA . ASN A 1 119 ? 5.543 -8.770 20.961 1.00 65.88 119 ASN A CA 1
ATOM 913 C C . ASN A 1 119 ? 6.470 -9.030 19.748 1.00 65.88 119 ASN A C 1
ATOM 915 O O . ASN A 1 119 ? 6.089 -8.801 18.599 1.00 65.88 119 ASN A O 1
ATOM 919 N N . GLU A 1 120 ? 7.689 -9.523 19.993 1.00 65.25 120 GLU A N 1
ATOM 920 C CA . GLU A 1 120 ? 8.706 -9.771 18.950 1.00 65.25 120 GLU A CA 1
ATOM 921 C C . GLU A 1 120 ? 8.275 -10.815 17.910 1.00 65.25 120 GLU A C 1
ATOM 923 O O . GLU A 1 120 ? 8.568 -10.674 16.724 1.00 65.25 120 GLU A O 1
ATOM 928 N N . VAL A 1 121 ? 7.532 -11.840 18.336 1.00 66.00 121 VAL A N 1
ATOM 929 C CA . VAL A 1 121 ? 7.014 -12.889 17.444 1.00 66.00 121 VAL A CA 1
ATOM 930 C C . VAL A 1 121 ? 6.009 -12.304 16.449 1.00 66.00 121 VAL A C 1
ATOM 932 O O . VAL A 1 121 ? 6.029 -12.648 15.271 1.00 66.00 121 VAL A O 1
ATOM 935 N N . ASP A 1 122 ? 5.163 -11.378 16.901 1.00 65.06 122 ASP A N 1
ATOM 936 C CA . ASP A 1 122 ? 4.213 -10.651 16.057 1.00 65.06 122 ASP A CA 1
ATOM 937 C C . ASP A 1 122 ? 4.920 -9.777 15.024 1.00 65.06 122 ASP A C 1
ATOM 939 O O . ASP A 1 122 ? 4.536 -9.754 13.856 1.00 65.06 122 ASP A O 1
ATOM 943 N N . PHE A 1 123 ? 5.981 -9.088 15.442 1.00 67.19 123 PHE A N 1
ATOM 944 C CA . PHE A 1 123 ? 6.794 -8.297 14.529 1.00 67.19 123 PHE A CA 1
ATOM 945 C C . PHE A 1 123 ? 7.440 -9.173 13.448 1.00 67.19 123 PHE A C 1
ATOM 947 O O . PHE A 1 123 ? 7.338 -8.849 12.265 1.00 67.19 123 PHE A O 1
ATOM 954 N N . ALA A 1 124 ? 8.037 -10.304 13.840 1.00 69.69 124 ALA A N 1
ATOM 955 C CA . ALA A 1 124 ? 8.655 -11.245 12.909 1.00 69.69 124 ALA A CA 1
ATOM 956 C C . ALA A 1 124 ? 7.638 -11.814 11.904 1.00 69.69 124 ALA A C 1
ATOM 958 O O . ALA A 1 124 ? 7.892 -11.792 10.704 1.00 69.69 124 ALA A O 1
ATOM 959 N N . LEU A 1 125 ? 6.456 -12.236 12.370 1.00 71.25 125 LEU A N 1
ATOM 960 C CA . LEU A 1 125 ? 5.376 -12.734 11.508 1.00 71.25 125 LEU A CA 1
ATOM 961 C C . LEU A 1 125 ? 4.885 -11.674 10.516 1.00 71.25 125 LEU A C 1
ATOM 963 O O . LEU A 1 125 ? 4.734 -11.966 9.333 1.00 71.25 125 LEU A O 1
ATOM 967 N N . ARG A 1 126 ? 4.651 -10.436 10.969 1.00 72.62 126 ARG A N 1
ATOM 968 C CA . ARG A 1 126 ? 4.217 -9.340 10.084 1.00 72.62 126 ARG A CA 1
ATOM 969 C C . ARG A 1 126 ? 5.289 -8.975 9.061 1.00 72.62 126 ARG A C 1
ATOM 971 O O . ARG A 1 126 ? 4.955 -8.689 7.915 1.00 72.62 126 ARG A O 1
ATOM 978 N N . SER A 1 127 ? 6.556 -8.979 9.471 1.00 70.81 127 SER A N 1
ATOM 979 C CA . SER A 1 127 ? 7.681 -8.744 8.565 1.00 70.81 127 SER A CA 1
ATOM 980 C C . SER A 1 127 ? 7.765 -9.831 7.497 1.00 70.81 127 SER A C 1
ATOM 982 O O . SER A 1 127 ? 7.928 -9.509 6.324 1.00 70.81 127 SER A O 1
ATOM 984 N N . GLU A 1 128 ? 7.606 -11.095 7.889 1.00 77.75 128 GLU A N 1
ATOM 985 C CA . GLU A 1 128 ? 7.655 -12.230 6.966 1.00 77.75 128 GLU A CA 1
ATOM 986 C C . GLU A 1 128 ? 6.499 -12.190 5.962 1.00 77.75 128 GLU A C 1
ATOM 988 O O . GLU A 1 128 ? 6.731 -12.270 4.760 1.00 77.75 128 GLU A O 1
ATOM 993 N N . VAL A 1 129 ? 5.261 -11.971 6.424 1.00 80.94 129 VAL A N 1
ATOM 994 C CA . VAL A 1 129 ? 4.089 -11.852 5.534 1.00 80.94 129 VAL A CA 1
ATOM 995 C C . VAL A 1 129 ? 4.295 -10.746 4.500 1.00 80.94 129 VAL A C 1
ATOM 997 O O . VAL A 1 129 ? 4.024 -10.949 3.322 1.00 80.94 129 VAL A O 1
ATOM 1000 N N . ARG A 1 130 ? 4.850 -9.600 4.906 1.00 75.38 130 ARG A N 1
ATOM 1001 C CA . ARG A 1 130 ? 5.155 -8.508 3.970 1.00 75.38 130 ARG A CA 1
ATOM 1002 C C . ARG A 1 130 ? 6.265 -8.846 2.993 1.00 75.38 130 ARG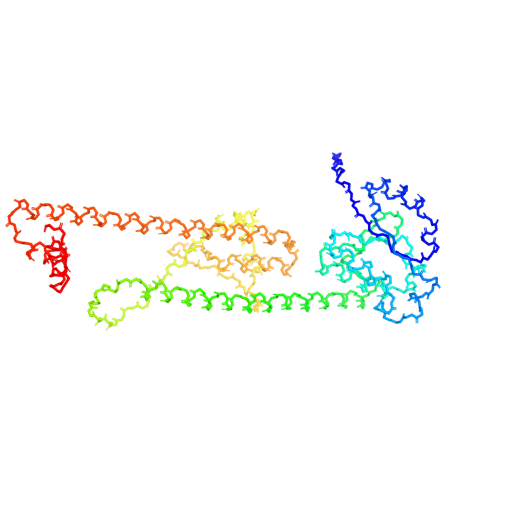 A C 1
ATOM 1004 O O . ARG A 1 130 ? 6.185 -8.436 1.837 1.00 75.38 130 ARG A O 1
ATOM 1011 N N . ALA A 1 131 ? 7.300 -9.550 3.442 1.00 75.88 131 ALA A N 1
ATOM 1012 C CA . ALA A 1 131 ? 8.368 -10.002 2.562 1.00 75.88 131 ALA A CA 1
ATOM 1013 C C . ALA A 1 131 ? 7.811 -10.958 1.496 1.00 75.88 131 ALA A C 1
ATOM 1015 O O . ALA A 1 131 ? 8.116 -10.799 0.315 1.00 75.88 131 ALA A O 1
ATOM 1016 N N . VAL A 1 132 ? 6.926 -11.874 1.900 1.00 79.75 132 VAL A N 1
ATOM 1017 C CA . VAL A 1 132 ? 6.212 -12.784 0.994 1.00 79.75 132 VAL A CA 1
ATOM 1018 C C . VAL A 1 132 ? 5.310 -12.015 0.029 1.00 79.75 132 VAL A C 1
ATOM 1020 O O . VAL A 1 132 ? 5.393 -12.246 -1.173 1.00 79.75 132 VAL A O 1
ATOM 1023 N N . ASP A 1 133 ? 4.510 -11.061 0.509 1.00 80.06 133 ASP A N 1
ATOM 1024 C CA . ASP A 1 133 ? 3.663 -10.230 -0.356 1.00 80.06 133 ASP A CA 1
ATOM 1025 C C . ASP A 1 133 ? 4.501 -9.422 -1.359 1.00 80.06 133 ASP A C 1
ATOM 1027 O O . ASP A 1 133 ? 4.137 -9.316 -2.527 1.00 80.06 133 ASP A O 1
ATOM 1031 N N . THR A 1 134 ? 5.639 -8.871 -0.930 1.00 81.19 134 THR A N 1
ATOM 1032 C CA . THR A 1 134 ? 6.567 -8.139 -1.808 1.00 81.19 134 THR A CA 1
ATOM 1033 C C . THR A 1 134 ? 7.132 -9.055 -2.890 1.00 81.19 134 THR A C 1
ATOM 1035 O O . THR A 1 134 ? 7.207 -8.663 -4.055 1.00 81.19 134 THR A O 1
ATOM 1038 N N . LEU A 1 135 ? 7.501 -10.284 -2.522 1.00 80.50 135 LEU A N 1
ATOM 1039 C CA . LEU A 1 135 ? 7.985 -11.288 -3.461 1.00 80.50 135 LEU A CA 1
ATOM 1040 C C . LEU A 1 135 ? 6.897 -11.691 -4.467 1.00 80.50 135 LEU A C 1
ATOM 1042 O O . LEU A 1 135 ? 7.186 -11.764 -5.658 1.00 80.50 135 LEU A O 1
ATOM 1046 N N . ASP A 1 136 ? 5.659 -11.900 -4.010 1.00 80.94 136 ASP A N 1
ATOM 1047 C CA . ASP A 1 136 ? 4.505 -12.225 -4.860 1.00 80.94 136 ASP A CA 1
ATOM 1048 C C . ASP A 1 136 ? 4.215 -11.097 -5.861 1.00 80.94 136 ASP A C 1
ATOM 1050 O O . ASP A 1 136 ? 4.148 -11.331 -7.068 1.00 80.94 136 ASP A O 1
ATOM 1054 N N . HIS A 1 137 ? 4.165 -9.845 -5.395 1.00 77.44 137 HIS A N 1
ATOM 1055 C CA . HIS A 1 137 ? 3.988 -8.688 -6.276 1.00 77.44 137 HIS A CA 1
ATOM 1056 C C . HIS A 1 137 ? 5.129 -8.556 -7.290 1.00 77.44 137 HIS A C 1
ATOM 1058 O O . HIS A 1 137 ? 4.871 -8.273 -8.459 1.00 77.44 137 HIS A O 1
ATOM 1064 N N . ALA A 1 138 ? 6.380 -8.787 -6.879 1.00 83.38 138 ALA A N 1
ATOM 1065 C CA . ALA A 1 138 ? 7.522 -8.769 -7.788 1.00 83.38 138 ALA A CA 1
ATOM 1066 C C . ALA A 1 138 ? 7.449 -9.900 -8.828 1.00 83.38 138 ALA A C 1
ATOM 1068 O O . ALA A 1 138 ? 7.739 -9.671 -10.004 1.00 83.38 138 ALA A O 1
ATOM 1069 N N . ALA A 1 139 ? 7.024 -11.099 -8.424 1.00 79.94 139 ALA A N 1
ATOM 1070 C CA . ALA A 1 139 ? 6.836 -12.234 -9.321 1.00 79.94 139 ALA A CA 1
ATOM 1071 C C . ALA A 1 139 ? 5.718 -11.969 -10.343 1.00 79.94 139 ALA A C 1
ATOM 1073 O O . ALA A 1 139 ? 5.930 -12.168 -11.540 1.00 79.94 139 ALA A O 1
ATOM 1074 N N . ILE A 1 140 ? 4.565 -11.454 -9.900 1.00 86.12 140 ILE A N 1
ATOM 1075 C CA . ILE A 1 140 ? 3.447 -11.069 -10.777 1.00 86.12 140 ILE A CA 1
ATOM 1076 C C . ILE A 1 140 ? 3.874 -9.952 -11.735 1.00 86.12 140 ILE A C 1
ATOM 1078 O O . ILE A 1 140 ? 3.596 -10.037 -12.931 1.00 86.12 140 ILE A O 1
ATOM 1082 N N . ALA A 1 141 ? 4.579 -8.927 -11.246 1.00 83.56 141 ALA A N 1
ATOM 1083 C CA . ALA A 1 141 ? 5.086 -7.843 -12.084 1.00 83.56 141 ALA A CA 1
ATOM 1084 C C . ALA A 1 141 ? 6.082 -8.356 -13.134 1.00 83.56 141 ALA A C 1
ATOM 1086 O O . ALA A 1 141 ? 5.982 -7.992 -14.303 1.00 83.56 141 ALA A O 1
ATOM 1087 N N . SER A 1 142 ? 7.000 -9.246 -12.745 1.00 83.06 142 SER A N 1
ATOM 1088 C CA . SER A 1 142 ? 7.955 -9.864 -13.666 1.00 83.06 142 SER A CA 1
ATOM 1089 C C . SER A 1 142 ? 7.255 -10.714 -14.727 1.00 83.06 142 SER A C 1
ATOM 1091 O O . SER A 1 142 ? 7.574 -10.580 -15.907 1.00 83.06 142 SER A O 1
ATOM 1093 N N . ALA A 1 143 ? 6.276 -11.533 -14.337 1.00 79.94 143 ALA A N 1
ATOM 1094 C CA . ALA A 1 143 ? 5.482 -12.318 -15.279 1.00 79.94 143 ALA A CA 1
ATOM 1095 C C . ALA A 1 143 ? 4.697 -11.413 -16.245 1.00 79.94 143 ALA A C 1
ATOM 1097 O O . ALA A 1 143 ? 4.728 -11.636 -17.453 1.00 79.94 143 ALA A O 1
ATOM 1098 N N . GLY A 1 144 ? 4.069 -10.351 -15.729 1.00 80.62 144 GLY A N 1
ATOM 1099 C CA . GLY A 1 144 ? 3.355 -9.355 -16.529 1.00 80.62 144 GLY A CA 1
ATOM 1100 C C . GLY A 1 144 ? 4.260 -8.627 -17.527 1.00 80.62 144 GLY A C 1
ATOM 1101 O O . GLY A 1 144 ? 3.870 -8.424 -18.677 1.00 80.62 144 GLY A O 1
ATOM 1102 N N . MET A 1 145 ? 5.488 -8.283 -17.125 1.00 78.69 145 MET A N 1
ATOM 1103 C CA . MET A 1 145 ? 6.486 -7.692 -18.021 1.00 78.69 145 MET A CA 1
ATOM 1104 C C . MET A 1 145 ? 6.871 -8.645 -19.152 1.00 78.69 145 MET A C 1
ATOM 1106 O O . MET A 1 145 ? 6.919 -8.207 -20.295 1.00 78.69 145 MET A O 1
ATOM 1110 N N . VAL A 1 146 ? 7.089 -9.934 -18.864 1.00 78.25 146 VAL A N 1
ATOM 1111 C CA . VAL A 1 146 ? 7.390 -10.938 -19.901 1.00 78.25 146 VAL A CA 1
ATOM 1112 C C . VAL A 1 146 ? 6.237 -11.042 -20.893 1.00 78.25 146 VAL A C 1
ATOM 1114 O O . VAL A 1 146 ? 6.463 -10.919 -22.094 1.00 78.25 146 VAL A O 1
ATOM 1117 N N . THR A 1 147 ? 4.999 -11.170 -20.405 1.00 82.19 147 THR A N 1
ATOM 1118 C CA . THR A 1 147 ? 3.829 -11.253 -21.291 1.00 82.19 147 THR A CA 1
ATOM 1119 C C . THR A 1 147 ? 3.657 -9.993 -22.134 1.00 82.19 147 THR A C 1
ATOM 1121 O O . THR A 1 147 ? 3.403 -10.085 -23.329 1.00 82.19 147 THR A O 1
ATOM 1124 N N . LEU A 1 148 ? 3.856 -8.806 -21.551 1.00 81.88 148 LEU A N 1
ATOM 1125 C CA . LEU A 1 148 ? 3.737 -7.545 -22.279 1.00 81.88 148 LEU A CA 1
ATOM 1126 C C . LEU A 1 148 ? 4.845 -7.398 -23.328 1.00 81.88 148 LEU A C 1
ATOM 1128 O O . LEU A 1 148 ? 4.577 -6.943 -24.435 1.00 81.88 148 LEU A O 1
ATOM 1132 N N . SER A 1 149 ? 6.077 -7.794 -23.006 1.00 82.31 149 SER A N 1
ATOM 1133 C CA . SER A 1 149 ? 7.187 -7.805 -23.960 1.00 82.31 149 SER A CA 1
ATOM 1134 C C . SER A 1 149 ? 6.919 -8.751 -25.130 1.00 82.31 149 SER A C 1
ATOM 1136 O O . SER A 1 149 ? 7.120 -8.350 -26.271 1.00 82.31 149 SER A O 1
ATOM 1138 N N . GLU A 1 150 ? 6.410 -9.959 -24.878 1.00 85.25 150 GLU A N 1
ATOM 1139 C CA . GLU A 1 150 ? 6.016 -10.896 -25.940 1.00 85.25 150 GLU A CA 1
ATOM 1140 C C . GLU A 1 150 ? 4.893 -10.330 -26.821 1.00 85.25 150 GLU A C 1
ATOM 1142 O O . GLU A 1 150 ? 4.942 -10.454 -28.046 1.00 85.25 150 GLU A O 1
ATOM 1147 N N . GLU A 1 151 ? 3.896 -9.668 -26.226 1.00 84.62 151 GLU A N 1
ATOM 1148 C CA . GLU A 1 151 ? 2.830 -9.009 -26.986 1.00 84.62 151 GLU A CA 1
ATOM 1149 C C . GLU A 1 151 ? 3.341 -7.827 -27.816 1.00 84.62 151 GLU A C 1
ATOM 1151 O O . GLU A 1 151 ? 2.893 -7.654 -28.951 1.00 84.62 151 GLU A O 1
ATOM 1156 N N . ILE A 1 152 ? 4.292 -7.047 -27.291 1.00 82.44 152 ILE A N 1
ATOM 1157 C CA . ILE A 1 152 ? 4.948 -5.955 -28.022 1.00 82.44 152 ILE A CA 1
ATOM 1158 C C . ILE A 1 152 ? 5.763 -6.511 -29.189 1.00 82.44 152 ILE A C 1
ATOM 1160 O O . ILE A 1 152 ? 5.605 -6.021 -30.301 1.00 82.44 152 ILE A O 1
ATOM 1164 N N . GLU A 1 153 ? 6.591 -7.536 -28.980 1.00 86.12 153 GLU A N 1
ATOM 1165 C CA . GLU A 1 153 ? 7.385 -8.153 -30.053 1.00 86.12 153 GLU A CA 1
ATOM 1166 C C . GLU A 1 153 ? 6.492 -8.769 -31.133 1.00 86.12 153 GLU A C 1
ATOM 1168 O O . GLU A 1 153 ? 6.746 -8.598 -32.328 1.00 86.12 153 GLU A O 1
ATOM 1173 N N . ARG A 1 154 ? 5.385 -9.411 -30.738 1.00 85.19 154 ARG A N 1
ATOM 1174 C CA . ARG A 1 154 ? 4.375 -9.898 -31.685 1.00 85.19 154 ARG A CA 1
ATOM 1175 C C . ARG A 1 154 ? 3.756 -8.745 -32.476 1.00 85.19 154 ARG A C 1
ATOM 1177 O O . ARG A 1 154 ? 3.719 -8.813 -33.699 1.00 85.19 154 ARG A O 1
ATOM 1184 N N . ALA A 1 155 ? 3.332 -7.671 -31.810 1.00 83.75 155 ALA A N 1
ATOM 1185 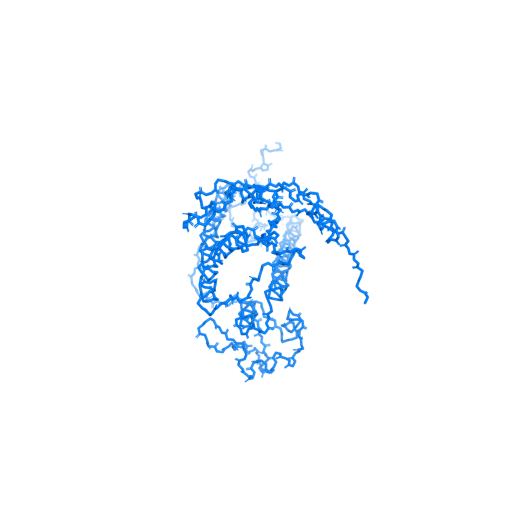C CA . ALA A 1 155 ? 2.748 -6.505 -32.471 1.00 83.75 155 ALA A CA 1
ATOM 1186 C C . ALA A 1 155 ? 3.752 -5.775 -33.385 1.00 83.75 155 ALA A C 1
ATOM 1188 O O . ALA A 1 155 ? 3.377 -5.296 -34.453 1.00 83.75 155 ALA A O 1
ATOM 1189 N N . LEU A 1 156 ? 5.030 -5.706 -32.997 1.00 82.19 156 LEU A N 1
ATOM 1190 C CA . LEU A 1 156 ? 6.107 -5.144 -33.813 1.00 82.19 156 LEU A CA 1
ATOM 1191 C C . LEU A 1 156 ? 6.405 -6.019 -35.032 1.00 82.19 156 LEU A C 1
ATOM 1193 O O . LEU A 1 156 ? 6.593 -5.483 -36.123 1.00 82.19 156 LEU A O 1
ATOM 1197 N N . THR A 1 157 ? 6.399 -7.342 -34.869 1.00 87.44 157 THR A N 1
ATOM 1198 C CA . THR A 1 157 ? 6.571 -8.300 -35.970 1.00 87.44 157 THR A CA 1
ATOM 1199 C C . THR A 1 157 ? 5.405 -8.202 -36.953 1.00 87.44 157 THR A C 1
ATOM 1201 O O . THR A 1 157 ? 5.629 -8.031 -38.148 1.00 87.44 157 THR A O 1
ATOM 1204 N N . GLU A 1 158 ? 4.163 -8.185 -36.464 1.00 85.81 158 GLU A N 1
ATOM 1205 C CA . GLU A 1 158 ? 2.967 -7.984 -37.294 1.00 85.81 158 GLU A CA 1
ATOM 1206 C C . GLU A 1 158 ? 2.991 -6.623 -38.015 1.00 85.81 158 GLU A C 1
ATOM 1208 O O . GLU A 1 158 ? 2.656 -6.536 -39.197 1.00 85.81 158 GLU A O 1
ATOM 1213 N N . ALA A 1 159 ? 3.435 -5.552 -37.348 1.00 74.44 159 ALA A N 1
ATOM 1214 C CA . ALA A 1 159 ? 3.583 -4.230 -37.963 1.00 74.44 159 ALA A CA 1
ATOM 1215 C C . ALA A 1 159 ? 4.714 -4.174 -39.009 1.00 74.44 159 ALA A C 1
ATOM 1217 O O . ALA A 1 159 ? 4.615 -3.436 -39.998 1.00 74.44 159 ALA A O 1
ATOM 1218 N N . ALA A 1 160 ? 5.783 -4.950 -38.811 1.00 75.75 160 ALA A N 1
ATOM 1219 C CA . ALA A 1 160 ? 6.869 -5.100 -39.773 1.00 75.75 160 ALA A CA 1
ATOM 1220 C C . ALA A 1 160 ? 6.421 -5.901 -41.006 1.00 75.75 160 ALA A C 1
ATOM 1222 O O . ALA A 1 160 ? 6.730 -5.498 -42.126 1.00 75.75 160 ALA A O 1
ATOM 1223 N N . GLU A 1 161 ? 5.633 -6.963 -40.821 1.00 73.38 161 GLU A N 1
ATOM 1224 C CA . GLU A 1 161 ? 5.042 -7.761 -41.907 1.00 73.38 161 GLU A CA 1
ATOM 1225 C C . GLU A 1 161 ? 3.970 -6.990 -42.697 1.00 73.38 161 GLU A C 1
ATOM 1227 O O . GLU A 1 161 ? 3.800 -7.199 -43.898 1.00 73.38 161 GLU A O 1
ATOM 1232 N N . GLN A 1 162 ? 3.263 -6.059 -42.050 1.00 63.19 162 GLN A N 1
ATOM 1233 C CA . GLN A 1 162 ? 2.281 -5.179 -42.698 1.00 63.19 162 GLN A CA 1
ATOM 1234 C C . GLN A 1 162 ? 2.907 -3.947 -43.373 1.00 63.19 162 GLN A C 1
ATOM 1236 O O . GLN A 1 162 ? 2.222 -3.235 -44.116 1.00 63.19 162 GLN A O 1
ATOM 1241 N N . SER A 1 163 ? 4.201 -3.685 -43.164 1.00 46.38 163 SER A N 1
ATOM 1242 C CA . SER A 1 163 ? 4.932 -2.668 -43.922 1.00 46.38 163 SER A CA 1
ATOM 1243 C C . SER A 1 163 ? 5.373 -3.242 -45.273 1.00 46.38 163 SER A C 1
ATOM 1245 O O . SER A 1 163 ? 6.025 -4.283 -45.304 1.00 46.38 163 SER A O 1
ATOM 1247 N N . PRO A 1 164 ? 5.074 -2.589 -46.413 1.00 45.38 164 PRO A N 1
ATOM 1248 C CA . PRO A 1 164 ? 5.462 -3.109 -47.716 1.00 45.38 164 PRO A CA 1
ATOM 1249 C C . PRO A 1 164 ? 6.988 -3.192 -47.823 1.00 45.38 164 PRO A C 1
ATOM 1251 O O . PRO A 1 164 ? 7.705 -2.187 -47.779 1.00 45.38 164 PRO A O 1
ATOM 1254 N N . GLU A 1 165 ? 7.450 -4.431 -47.962 1.00 39.31 165 GLU A N 1
ATOM 1255 C CA . GLU A 1 165 ? 8.837 -4.855 -48.068 1.00 39.31 165 GLU A CA 1
ATOM 1256 C C . GLU A 1 165 ? 9.568 -4.056 -49.158 1.00 39.31 165 GLU A C 1
ATOM 1258 O O . GLU A 1 165 ? 9.254 -4.108 -50.350 1.00 39.31 165 GLU A O 1
ATOM 1263 N N . SER A 1 166 ? 10.556 -3.264 -48.744 1.00 39.34 166 SER A N 1
ATOM 1264 C CA . SER A 1 166 ? 11.441 -2.558 -49.662 1.00 39.34 166 SER A CA 1
ATOM 1265 C C . SER A 1 166 ? 12.707 -3.405 -49.8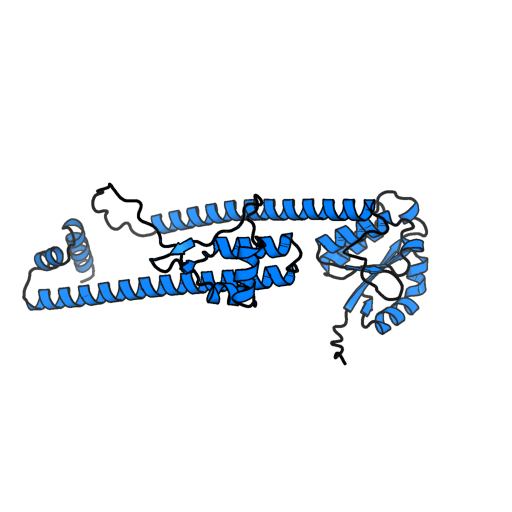51 1.00 39.34 166 SER A C 1
ATOM 1267 O O . SER A 1 166 ? 13.310 -3.770 -48.845 1.00 39.34 166 SER A O 1
ATOM 1269 N N . PRO A 1 167 ? 13.166 -3.702 -51.086 1.00 42.22 167 PRO A N 1
ATOM 1270 C CA . PRO A 1 167 ? 14.079 -4.819 -51.313 1.00 42.22 167 PRO A CA 1
ATOM 1271 C C . PRO A 1 167 ? 15.422 -4.666 -50.593 1.00 42.22 167 PRO A C 1
ATOM 1273 O O . PRO A 1 167 ? 16.073 -3.616 -50.677 1.00 42.22 167 PRO A O 1
ATOM 1276 N N . ALA A 1 168 ? 15.820 -5.758 -49.941 1.00 43.12 168 ALA A N 1
ATOM 1277 C CA . ALA A 1 168 ? 17.107 -5.986 -49.306 1.00 43.12 168 ALA A CA 1
ATOM 1278 C C . ALA A 1 168 ? 18.285 -5.842 -50.292 1.00 43.12 168 ALA A C 1
ATOM 1280 O O . ALA A 1 168 ? 18.241 -6.318 -51.428 1.00 43.12 168 ALA A O 1
ATOM 1281 N N . GLY A 1 169 ? 19.352 -5.183 -49.832 1.00 30.02 169 GLY A N 1
ATOM 1282 C CA . GLY A 1 169 ? 20.701 -5.268 -50.399 1.00 30.02 169 GLY A CA 1
ATOM 1283 C C . GLY A 1 169 ? 21.558 -6.234 -49.567 1.00 30.02 169 GLY A C 1
ATOM 1284 O O . GLY A 1 169 ? 21.214 -6.482 -48.413 1.00 30.02 169 GLY A O 1
ATOM 1285 N N . PRO A 1 170 ? 22.632 -6.808 -50.138 1.00 43.66 170 PRO A N 1
ATOM 1286 C CA . PRO A 1 170 ? 23.245 -8.023 -49.623 1.00 43.66 170 PRO A CA 1
ATOM 1287 C C . PRO A 1 170 ? 24.110 -7.789 -48.383 1.00 43.66 170 PRO A C 1
ATOM 1289 O O . PRO A 1 170 ? 24.818 -6.789 -48.258 1.00 43.66 170 PRO A O 1
ATOM 1292 N N . THR A 1 171 ? 24.045 -8.791 -47.518 1.00 40.25 171 THR A N 1
ATOM 1293 C CA . THR A 1 171 ? 24.787 -9.030 -46.287 1.00 40.25 171 THR A CA 1
ATOM 1294 C C . THR A 1 171 ? 26.297 -9.063 -46.528 1.00 40.25 171 THR A C 1
ATOM 1296 O O . THR A 1 171 ? 26.776 -9.842 -47.347 1.00 40.25 171 THR A O 1
ATOM 1299 N N . ASN A 1 172 ? 27.035 -8.260 -45.764 1.00 32.72 172 ASN A N 1
ATOM 1300 C CA . ASN A 1 172 ? 28.433 -8.498 -45.419 1.00 32.72 172 ASN A CA 1
ATOM 1301 C C . ASN A 1 172 ? 28.579 -8.189 -43.925 1.00 32.72 172 ASN A C 1
ATOM 1303 O O . ASN A 1 172 ? 28.536 -7.031 -43.524 1.00 32.72 172 ASN A O 1
ATOM 1307 N N . GLU A 1 173 ? 28.749 -9.236 -43.132 1.00 34.78 173 GLU A N 1
ATOM 1308 C CA . GLU A 1 173 ? 29.466 -9.207 -41.854 1.00 34.78 173 GLU A CA 1
ATOM 1309 C C . GLU A 1 173 ? 30.847 -9.842 -42.111 1.00 34.78 173 GLU A C 1
ATOM 1311 O O . GLU A 1 173 ? 30.939 -10.678 -43.020 1.00 34.78 173 GLU A O 1
ATOM 1316 N N . PRO A 1 174 ? 31.929 -9.481 -41.386 1.00 50.00 174 PRO A N 1
ATOM 1317 C CA . PRO A 1 174 ? 31.922 -9.383 -39.920 1.00 50.00 174 PRO A CA 1
ATOM 1318 C C . PRO A 1 174 ? 32.769 -8.241 -39.303 1.00 50.00 174 PRO A C 1
ATOM 1320 O O . PRO A 1 174 ? 33.516 -7.557 -40.001 1.00 50.00 174 PRO A O 1
ATOM 1323 N N . ALA A 1 175 ? 32.690 -8.147 -37.966 1.00 31.58 175 ALA A N 1
ATOM 1324 C CA . ALA A 1 175 ? 33.367 -7.228 -37.030 1.00 31.58 175 ALA A CA 1
ATOM 1325 C C . ALA A 1 175 ? 32.738 -5.820 -36.963 1.00 31.58 175 ALA A C 1
ATOM 1327 O O . ALA A 1 175 ? 32.486 -5.197 -37.984 1.00 31.58 175 ALA A O 1
ATOM 1328 N N . ASP A 1 176 ? 32.423 -5.239 -35.810 1.00 30.14 176 ASP A N 1
ATOM 1329 C CA . ASP A 1 176 ? 33.059 -5.302 -34.496 1.00 30.14 176 ASP A CA 1
ATOM 1330 C C . ASP A 1 176 ? 31.996 -4.907 -33.449 1.00 30.14 176 ASP A C 1
ATOM 1332 O O . ASP A 1 176 ? 31.216 -3.979 -33.693 1.00 30.14 176 ASP A O 1
ATOM 1336 N N . ASP A 1 177 ? 31.948 -5.605 -32.312 1.00 37.91 177 ASP A N 1
ATOM 1337 C CA . ASP A 1 177 ? 31.191 -5.196 -31.121 1.00 37.91 177 ASP A CA 1
ATOM 1338 C C . ASP A 1 177 ? 31.751 -3.850 -30.628 1.00 37.91 177 ASP A C 1
ATOM 1340 O O . ASP A 1 177 ? 32.692 -3.791 -29.837 1.00 37.91 177 ASP A O 1
ATOM 1344 N N . ALA A 1 178 ? 31.196 -2.745 -31.116 1.00 33.97 178 ALA A N 1
ATOM 1345 C CA . ALA A 1 178 ? 31.563 -1.403 -30.690 1.00 33.97 178 ALA A CA 1
ATOM 1346 C C . ALA A 1 178 ? 30.386 -0.742 -29.963 1.00 33.97 178 ALA A C 1
ATOM 1348 O O . ALA A 1 178 ? 29.586 -0.023 -30.556 1.00 33.97 178 ALA A O 1
ATOM 1349 N N . ASP A 1 179 ? 30.326 -1.024 -28.660 1.00 39.66 179 ASP A N 1
ATOM 1350 C CA . ASP A 1 179 ? 30.067 -0.047 -27.598 1.00 39.66 179 ASP A CA 1
ATOM 1351 C C . ASP A 1 179 ? 28.880 0.894 -27.882 1.00 39.66 179 ASP A C 1
ATOM 1353 O O . ASP A 1 179 ? 29.049 2.038 -28.310 1.00 39.66 179 ASP A O 1
ATOM 1357 N N . VAL A 1 180 ? 27.651 0.426 -27.623 1.00 40.09 180 VAL A N 1
ATOM 1358 C CA . VAL A 1 180 ? 26.530 1.352 -27.410 1.00 40.09 180 VAL A CA 1
ATOM 1359 C C . VAL A 1 180 ? 26.935 2.213 -26.213 1.00 40.09 180 VAL A C 1
ATOM 1361 O O . VAL A 1 180 ? 27.062 1.668 -25.117 1.00 40.09 180 VAL A O 1
ATOM 1364 N N . PRO A 1 181 ? 27.167 3.531 -26.370 1.00 51.53 181 PRO A N 1
ATOM 1365 C CA . PRO A 1 181 ? 27.612 4.346 -25.257 1.00 51.53 181 PRO A CA 1
ATOM 1366 C C . PRO A 1 181 ? 26.434 4.493 -24.298 1.00 51.53 181 PRO A C 1
ATOM 1368 O O . PRO A 1 181 ? 25.581 5.365 -24.482 1.00 51.53 181 PRO A O 1
ATOM 1371 N N . GLU A 1 182 ? 26.358 3.631 -23.282 1.00 59.84 182 GLU A N 1
ATOM 1372 C CA . GLU A 1 182 ? 25.415 3.816 -22.188 1.00 59.84 182 GLU A CA 1
ATOM 1373 C C . GLU A 1 182 ? 25.616 5.228 -21.640 1.00 59.84 182 GLU A C 1
ATOM 1375 O O . GLU A 1 182 ? 26.708 5.617 -21.200 1.00 59.84 182 GLU A O 1
ATOM 1380 N N . LYS A 1 183 ? 24.562 6.044 -21.743 1.00 74.62 183 LYS A N 1
ATOM 1381 C CA . LYS A 1 183 ? 24.651 7.452 -21.383 1.00 74.62 183 LYS A CA 1
ATOM 1382 C C . LYS A 1 183 ? 25.042 7.558 -19.916 1.00 74.62 183 LYS A C 1
ATOM 1384 O O . LYS A 1 183 ? 24.379 7.035 -19.023 1.00 74.62 183 LYS A O 1
ATOM 1389 N N . SER A 1 184 ? 26.146 8.258 -19.695 1.00 82.94 184 SER A N 1
ATOM 1390 C CA . SER A 1 184 ? 26.792 8.329 -18.397 1.00 82.94 184 SER A CA 1
ATOM 1391 C C . SER A 1 184 ? 26.633 9.720 -17.781 1.00 82.94 184 SER A C 1
ATOM 1393 O O . SER A 1 184 ? 26.880 10.741 -18.427 1.00 82.94 184 SER A O 1
ATOM 1395 N N . PHE A 1 185 ? 26.215 9.760 -16.522 1.00 86.19 185 PHE A N 1
ATOM 1396 C CA . PHE A 1 185 ? 25.962 10.965 -15.743 1.00 86.19 185 PHE A CA 1
ATOM 1397 C C . PHE A 1 185 ? 27.200 11.358 -14.943 1.00 86.19 185 PHE A C 1
ATOM 1399 O O . PHE A 1 185 ? 27.967 10.521 -14.462 1.00 86.19 185 PHE A O 1
ATOM 1406 N N . SER A 1 186 ? 27.426 12.657 -14.802 1.00 89.00 186 SER A N 1
ATOM 1407 C CA . SER A 1 186 ? 28.417 13.217 -13.884 1.00 89.00 186 SER A CA 1
ATOM 1408 C C . SER A 1 186 ? 28.011 13.031 -12.421 1.00 89.00 186 SER A C 1
ATOM 1410 O O . SER A 1 186 ? 26.842 12.844 -12.102 1.00 89.00 186 SER A O 1
ATOM 1412 N N . THR A 1 187 ? 28.969 13.174 -11.501 1.00 87.12 187 THR A N 1
ATOM 1413 C CA . THR A 1 187 ? 28.678 13.204 -10.057 1.00 87.12 187 THR A CA 1
ATOM 1414 C C . THR A 1 187 ? 27.699 14.319 -9.675 1.00 87.12 187 THR A C 1
ATOM 1416 O O . THR A 1 187 ? 26.941 14.167 -8.725 1.00 87.12 187 THR A O 1
ATOM 1419 N N . THR A 1 188 ? 27.708 15.442 -10.401 1.00 87.94 188 THR A N 1
ATOM 1420 C CA . THR A 1 188 ? 26.789 16.562 -10.157 1.00 87.94 188 THR A CA 1
ATOM 1421 C C . THR A 1 188 ? 25.358 16.200 -10.531 1.00 87.94 188 THR A C 1
ATOM 1423 O O . THR A 1 188 ? 24.451 16.434 -9.742 1.00 87.94 188 THR A O 1
ATOM 1426 N N . GLU A 1 189 ? 25.162 15.596 -11.701 1.00 86.81 189 GLU A N 1
ATOM 1427 C CA . GLU A 1 189 ? 23.844 15.122 -12.143 1.00 86.81 189 GLU A CA 1
ATOM 1428 C C . GLU A 1 189 ? 23.348 13.984 -11.248 1.00 86.81 189 GLU A C 1
ATOM 1430 O O . GLU A 1 189 ? 22.200 14.003 -10.819 1.00 86.81 189 GLU A O 1
ATOM 1435 N N . ALA A 1 190 ? 24.233 13.052 -10.875 1.00 88.94 190 ALA A N 1
ATOM 1436 C CA . ALA A 1 190 ? 23.925 12.012 -9.901 1.00 88.94 190 ALA A CA 1
ATOM 1437 C C . ALA A 1 190 ? 23.382 12.623 -8.599 1.00 88.94 190 ALA A C 1
ATOM 1439 O O . ALA A 1 190 ? 22.295 12.267 -8.163 1.00 88.94 190 ALA A O 1
ATOM 1440 N N . ALA A 1 191 ? 24.084 13.601 -8.019 1.00 90.44 191 ALA A N 1
ATOM 1441 C CA . ALA A 1 191 ? 23.675 14.255 -6.776 1.00 90.44 191 ALA A CA 1
ATOM 1442 C C . ALA A 1 191 ? 22.306 14.953 -6.887 1.00 90.44 191 ALA A C 1
ATOM 1444 O O . ALA A 1 191 ? 21.503 14.883 -5.957 1.00 90.44 191 ALA A O 1
ATOM 1445 N N . GLN A 1 192 ? 22.002 15.551 -8.044 1.00 90.38 192 GLN A N 1
ATOM 1446 C CA . GLN A 1 192 ? 20.695 16.163 -8.304 1.00 90.38 192 GLN A CA 1
ATOM 1447 C C . GLN A 1 192 ? 19.549 15.148 -8.266 1.00 90.38 192 GLN A C 1
ATOM 1449 O O . GLN A 1 192 ? 18.496 15.464 -7.712 1.00 90.38 192 GLN A O 1
ATOM 1454 N N . PHE A 1 193 ? 19.744 13.935 -8.796 1.00 89.94 193 PHE A N 1
ATOM 1455 C CA . PHE A 1 193 ? 18.720 12.888 -8.722 1.00 89.94 193 PHE A CA 1
ATOM 1456 C C . PHE A 1 193 ? 18.384 12.516 -7.277 1.00 89.94 193 PHE A C 1
ATOM 1458 O O . PHE A 1 193 ? 17.209 12.383 -6.942 1.00 89.94 193 PHE A O 1
ATOM 1465 N N . PHE A 1 194 ? 19.400 12.427 -6.416 1.00 89.81 194 PHE A N 1
ATOM 1466 C CA . PHE A 1 194 ? 19.238 12.093 -4.999 1.00 89.81 194 PHE A CA 1
ATOM 1467 C C . PHE A 1 194 ? 18.770 13.266 -4.128 1.00 89.81 194 PHE A C 1
ATOM 1469 O O . PHE A 1 194 ? 18.463 13.056 -2.962 1.00 89.81 194 PHE A O 1
ATOM 1476 N N . GLY A 1 195 ? 18.720 14.496 -4.657 1.00 87.88 195 GLY A N 1
ATOM 1477 C CA . GLY A 1 195 ? 18.457 15.691 -3.845 1.00 87.88 195 GLY A CA 1
ATOM 1478 C C . GLY A 1 195 ? 19.564 15.981 -2.823 1.00 87.88 195 GLY A C 1
ATOM 1479 O O . GLY A 1 195 ? 19.338 16.705 -1.858 1.00 87.88 195 GLY A O 1
ATOM 1480 N N . GLU A 1 196 ? 20.754 15.424 -3.043 1.00 91.31 196 GLU A N 1
ATOM 1481 C CA . GLU A 1 196 ? 21.869 15.430 -2.102 1.00 91.31 196 GLU A CA 1
ATOM 1482 C C . GLU A 1 196 ? 23.053 16.246 -2.626 1.00 91.31 196 GLU A C 1
ATOM 1484 O O . GLU A 1 196 ? 23.110 16.674 -3.782 1.00 91.31 196 GLU A O 1
ATOM 1489 N N . SER A 1 197 ? 24.043 16.479 -1.765 1.00 89.25 197 SER A N 1
ATOM 1490 C CA . SER A 1 197 ? 25.267 17.171 -2.180 1.00 89.25 197 SER A CA 1
ATOM 1491 C C . SER A 1 197 ? 26.225 16.254 -2.954 1.00 89.25 197 SER A C 1
ATOM 1493 O O . SER A 1 197 ? 26.332 15.054 -2.706 1.00 89.25 197 SER A O 1
ATOM 1495 N N . VAL A 1 198 ? 27.042 16.826 -3.846 1.00 88.62 198 VAL A N 1
ATOM 1496 C CA . VAL A 1 198 ? 28.135 16.086 -4.519 1.00 88.62 198 VAL A CA 1
ATOM 1497 C C . VAL A 1 198 ? 29.094 15.453 -3.498 1.00 88.62 198 VAL A C 1
ATOM 1499 O O . VAL A 1 198 ? 29.649 14.376 -3.720 1.00 88.62 198 VAL A O 1
ATOM 1502 N N . GLN A 1 199 ? 29.274 16.112 -2.352 1.00 87.81 199 GLN A N 1
ATOM 1503 C CA . GLN A 1 199 ? 30.122 15.635 -1.268 1.00 87.81 199 GLN A CA 1
ATOM 1504 C C . GLN A 1 199 ? 29.528 14.418 -0.551 1.00 87.81 199 GLN A C 1
ATOM 1506 O O . GLN A 1 199 ? 30.289 13.533 -0.165 1.00 87.81 199 GLN A O 1
ATOM 1511 N N . TRP A 1 200 ? 28.199 14.326 -0.460 1.00 90.94 200 TRP A N 1
ATOM 1512 C CA . TRP A 1 200 ? 27.503 13.140 0.036 1.00 90.94 200 TRP A CA 1
ATOM 1513 C C . TRP A 1 200 ? 27.795 11.920 -0.844 1.00 90.94 200 TRP A C 1
ATOM 1515 O O . TRP A 1 200 ? 28.196 10.881 -0.324 1.00 90.94 200 TRP A O 1
ATOM 1525 N N . ILE A 1 201 ? 27.756 12.067 -2.177 1.00 89.00 201 ILE A N 1
ATOM 1526 C CA . ILE A 1 201 ? 28.146 10.979 -3.093 1.00 89.00 201 ILE A CA 1
ATOM 1527 C C . ILE A 1 201 ? 29.612 10.577 -2.892 1.00 89.00 201 ILE A C 1
ATOM 1529 O O . ILE A 1 201 ? 29.936 9.388 -2.875 1.00 89.00 201 ILE A O 1
ATOM 1533 N N . TYR A 1 202 ? 30.520 11.539 -2.703 1.00 87.56 202 TYR A N 1
ATOM 1534 C CA . TYR A 1 202 ? 31.921 11.216 -2.424 1.00 87.56 202 TYR A CA 1
ATOM 1535 C C . TYR A 1 202 ? 32.124 10.499 -1.087 1.00 87.56 202 TYR A C 1
ATOM 1537 O O . TYR A 1 202 ? 32.954 9.587 -1.033 1.00 87.56 202 TYR A O 1
ATOM 1545 N N . SER A 1 203 ? 31.404 10.895 -0.033 1.00 85.38 203 SER A N 1
ATOM 1546 C CA . SER A 1 203 ? 31.443 10.194 1.257 1.00 85.38 203 SER A CA 1
ATOM 1547 C C . SER A 1 203 ? 30.893 8.786 1.099 1.00 85.38 203 SER A C 1
ATOM 1549 O O . SER A 1 203 ? 31.569 7.830 1.462 1.00 85.38 203 SER A O 1
ATOM 1551 N N . GLY A 1 204 ? 29.744 8.635 0.437 1.00 85.62 204 GLY A N 1
ATOM 1552 C CA . GLY A 1 204 ? 29.106 7.338 0.264 1.00 85.62 204 GLY A CA 1
ATOM 1553 C C . GLY A 1 204 ? 29.913 6.352 -0.569 1.00 85.62 204 GLY A C 1
ATOM 1554 O O . GLY A 1 204 ? 29.996 5.180 -0.214 1.00 85.62 204 GLY A O 1
ATOM 1555 N N . LEU A 1 205 ? 30.605 6.810 -1.611 1.00 88.06 205 LEU A N 1
ATOM 1556 C CA . LEU A 1 205 ? 31.534 5.951 -2.350 1.00 88.06 205 LEU A CA 1
ATOM 1557 C C . LEU A 1 205 ? 32.765 5.572 -1.516 1.00 88.06 205 LEU A C 1
ATOM 1559 O O . LEU A 1 205 ? 33.251 4.448 -1.605 1.00 88.06 205 LEU A O 1
ATOM 1563 N N . ARG A 1 206 ? 33.283 6.497 -0.699 1.00 86.06 206 ARG A N 1
ATOM 1564 C CA . ARG A 1 206 ? 34.459 6.254 0.154 1.00 86.06 206 ARG A CA 1
ATOM 1565 C C . ARG A 1 206 ? 34.151 5.287 1.296 1.00 86.06 206 ARG A C 1
ATOM 1567 O O . ARG A 1 206 ? 34.966 4.423 1.602 1.00 86.06 206 ARG A O 1
ATOM 1574 N N . GLU A 1 207 ? 32.984 5.439 1.904 1.00 85.75 207 GLU A N 1
ATOM 1575 C CA . GLU A 1 207 ? 32.495 4.650 3.038 1.00 85.75 207 GLU A CA 1
ATOM 1576 C C . GLU A 1 207 ? 31.784 3.363 2.599 1.00 85.75 207 GLU A C 1
ATOM 1578 O O . GLU A 1 207 ? 31.310 2.601 3.439 1.00 85.75 207 GLU A O 1
ATOM 1583 N N . LYS A 1 208 ? 31.723 3.097 1.285 1.00 86.12 208 LYS A N 1
ATOM 1584 C CA . LYS A 1 208 ? 31.026 1.943 0.696 1.00 86.12 208 LYS A CA 1
ATOM 1585 C C . LYS A 1 208 ? 29.557 1.875 1.138 1.00 86.12 208 LYS A C 1
ATOM 1587 O O . LYS A 1 208 ? 29.033 0.812 1.476 1.00 86.12 208 LYS A O 1
ATOM 1592 N N . LEU A 1 209 ? 28.888 3.031 1.154 1.00 84.81 209 LEU A N 1
ATOM 1593 C CA . LEU A 1 209 ? 27.450 3.159 1.413 1.00 84.81 209 LEU A CA 1
ATOM 1594 C C . LEU A 1 209 ? 26.609 2.546 0.286 1.00 84.81 209 LEU A C 1
ATOM 1596 O O . LEU A 1 209 ? 25.529 2.011 0.540 1.00 84.81 209 LEU A O 1
ATOM 1600 N N . PHE A 1 210 ? 27.126 2.584 -0.939 1.00 89.88 210 PHE A N 1
ATOM 1601 C CA . PHE A 1 210 ? 26.461 2.075 -2.129 1.00 89.88 210 PHE A CA 1
ATOM 1602 C C . PHE A 1 210 ? 26.926 0.651 -2.430 1.00 89.88 210 PHE A C 1
ATOM 1604 O O . PHE A 1 210 ? 28.108 0.436 -2.710 1.00 89.88 210 PHE A O 1
ATOM 1611 N N . THR A 1 211 ? 26.009 -0.309 -2.365 1.00 88.56 211 THR A N 1
ATOM 1612 C CA . THR A 1 211 ? 26.280 -1.718 -2.656 1.00 88.56 211 THR A CA 1
ATOM 1613 C C . THR A 1 211 ? 25.248 -2.293 -3.616 1.00 88.56 211 THR A C 1
ATOM 1615 O O . THR A 1 211 ? 24.053 -2.001 -3.502 1.00 88.56 211 THR A O 1
ATOM 1618 N N . HIS A 1 212 ? 25.699 -3.154 -4.523 1.00 86.06 212 HIS A N 1
ATOM 1619 C CA . HIS A 1 212 ? 24.825 -3.963 -5.365 1.00 86.06 212 HIS A CA 1
ATOM 1620 C C . HIS A 1 212 ? 24.021 -4.964 -4.509 1.00 86.06 212 HIS A C 1
ATOM 1622 O O . HIS A 1 212 ? 24.197 -5.066 -3.289 1.00 86.06 212 HIS A O 1
ATOM 1628 N N . LEU A 1 213 ? 23.095 -5.688 -5.142 1.00 74.94 213 LEU A N 1
ATOM 1629 C CA . LEU A 1 213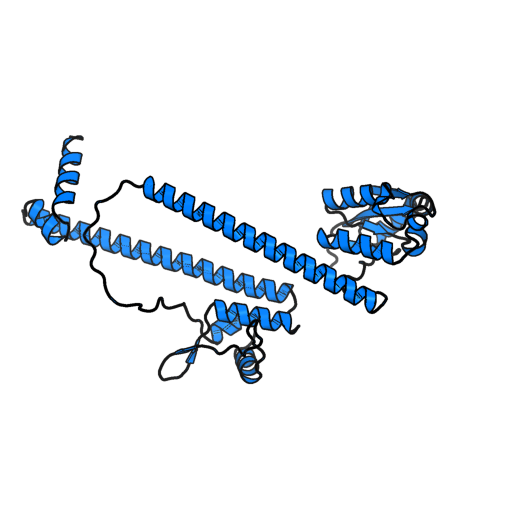 ? 22.270 -6.718 -4.490 1.00 74.94 213 LEU A CA 1
ATOM 1630 C C . LEU A 1 213 ? 23.100 -7.842 -3.852 1.00 74.94 213 LEU A C 1
ATOM 1632 O O . LEU A 1 213 ? 22.710 -8.377 -2.820 1.00 74.94 213 LEU A O 1
ATOM 1636 N N . ASP A 1 214 ? 24.252 -8.160 -4.435 1.00 77.38 214 ASP A N 1
ATOM 1637 C CA . ASP A 1 214 ? 25.199 -9.164 -3.940 1.00 77.38 214 ASP A CA 1
ATOM 1638 C C . ASP A 1 214 ? 26.080 -8.662 -2.775 1.00 77.38 214 ASP A C 1
ATOM 1640 O O . ASP A 1 214 ? 26.919 -9.400 -2.260 1.00 77.38 214 ASP A O 1
ATOM 1644 N N . GLY A 1 215 ? 25.901 -7.406 -2.348 1.00 75.56 215 GLY A N 1
ATOM 1645 C CA . GLY A 1 215 ? 26.683 -6.770 -1.287 1.00 75.56 215 GLY A CA 1
ATOM 1646 C C . GLY A 1 215 ? 28.040 -6.220 -1.737 1.00 75.56 215 GLY A C 1
ATOM 1647 O O . GLY A 1 215 ? 28.747 -5.621 -0.920 1.00 75.56 215 GLY A O 1
ATOM 1648 N N . SER A 1 216 ? 28.411 -6.367 -3.012 1.00 82.75 216 SER A N 1
ATOM 1649 C CA . SER A 1 216 ? 29.620 -5.752 -3.561 1.00 82.75 216 SER A CA 1
ATOM 1650 C C . SER A 1 216 ? 29.476 -4.227 -3.624 1.00 82.75 216 SER A C 1
ATOM 1652 O O . SER A 1 216 ? 28.378 -3.691 -3.775 1.00 82.75 216 SER A O 1
ATOM 1654 N N . ALA A 1 217 ? 30.579 -3.497 -3.446 1.00 85.00 217 ALA A N 1
ATOM 1655 C CA . ALA A 1 217 ? 30.552 -2.036 -3.467 1.00 85.00 217 ALA A CA 1
ATOM 1656 C C . ALA A 1 217 ? 30.348 -1.521 -4.897 1.00 85.00 217 ALA A C 1
ATOM 1658 O O . ALA A 1 217 ? 31.029 -1.964 -5.818 1.00 85.00 217 ALA A O 1
ATOM 1659 N N . ILE A 1 218 ? 29.452 -0.549 -5.060 1.00 85.88 218 ILE A N 1
ATOM 1660 C CA . ILE A 1 218 ? 29.197 0.088 -6.352 1.00 85.88 218 ILE A CA 1
ATOM 1661 C C . ILE A 1 218 ? 30.380 0.989 -6.700 1.00 85.88 218 ILE A C 1
ATOM 1663 O O . ILE A 1 218 ? 30.667 1.963 -5.994 1.00 85.88 218 ILE A O 1
ATOM 1667 N N . GLU A 1 219 ? 31.041 0.695 -7.818 1.00 82.88 219 GLU A N 1
ATOM 1668 C CA . GLU A 1 219 ? 32.138 1.505 -8.339 1.00 82.88 219 GLU A CA 1
ATOM 1669 C C . GLU A 1 219 ? 31.722 2.251 -9.618 1.00 82.88 219 GLU A C 1
ATOM 1671 O O . GLU A 1 219 ? 31.290 1.633 -10.589 1.00 82.88 219 GLU A O 1
ATOM 1676 N N . PRO A 1 220 ? 31.850 3.590 -9.663 1.00 83.75 220 PRO A N 1
ATOM 1677 C CA . PRO A 1 220 ? 31.529 4.350 -10.860 1.00 83.75 220 PRO A CA 1
ATOM 1678 C C . PRO A 1 220 ? 32.585 4.156 -11.944 1.00 83.75 220 PRO A C 1
ATOM 1680 O O . PRO A 1 220 ? 33.790 4.119 -11.668 1.00 83.75 220 PRO A O 1
ATOM 1683 N N . ILE A 1 221 ? 32.128 4.176 -13.194 1.00 83.69 221 ILE A N 1
ATOM 1684 C CA . ILE A 1 221 ? 32.985 4.110 -14.375 1.00 83.69 221 ILE A CA 1
ATOM 1685 C C . ILE A 1 221 ? 33.895 5.342 -14.384 1.00 83.69 221 ILE A C 1
ATOM 1687 O O . ILE A 1 221 ? 33.449 6.474 -14.182 1.00 83.69 221 ILE A O 1
ATOM 1691 N N . ARG A 1 222 ? 35.195 5.149 -14.609 1.00 79.38 222 ARG A N 1
ATOM 1692 C CA . ARG A 1 222 ? 36.153 6.256 -14.729 1.00 79.38 222 ARG A CA 1
ATOM 1693 C C . ARG A 1 222 ? 36.485 6.480 -16.194 1.00 79.38 222 ARG A C 1
ATOM 1695 O O . ARG A 1 222 ? 37.141 5.647 -16.805 1.00 79.38 222 ARG A O 1
ATOM 1702 N N . VAL A 1 223 ? 36.057 7.616 -16.741 1.00 74.75 223 VAL A N 1
ATOM 1703 C CA . VAL A 1 223 ? 36.231 7.928 -18.168 1.00 74.75 223 VAL A CA 1
ATOM 1704 C C . VAL A 1 223 ? 37.270 9.039 -18.365 1.00 74.75 223 VAL A C 1
ATOM 1706 O O . VAL A 1 223 ? 37.209 10.100 -17.730 1.00 74.75 223 VAL A O 1
ATOM 1709 N N . GLY A 1 224 ? 38.210 8.795 -19.284 1.00 66.31 224 GLY A N 1
ATOM 1710 C CA . GLY A 1 224 ? 39.231 9.742 -19.747 1.00 66.31 224 GLY A CA 1
ATOM 1711 C C . GLY A 1 224 ? 40.464 9.885 -18.843 1.00 66.31 224 GLY A C 1
ATOM 1712 O O . GLY A 1 224 ? 40.512 9.390 -17.719 1.00 66.31 224 GLY A O 1
ATOM 1713 N N . THR A 1 225 ? 41.460 10.640 -19.320 1.00 49.81 225 THR A N 1
ATOM 1714 C CA . THR A 1 225 ? 42.782 10.836 -18.680 1.00 49.81 225 THR A CA 1
ATOM 1715 C C . THR A 1 225 ? 42.706 11.468 -17.287 1.00 49.81 225 THR A C 1
ATOM 1717 O O . THR A 1 225 ? 43.590 11.287 -16.460 1.00 49.81 225 THR A O 1
ATOM 1720 N N . SER A 1 226 ? 41.625 12.204 -17.012 1.00 60.41 226 SER A N 1
ATOM 1721 C CA . SER A 1 226 ? 41.360 12.823 -15.706 1.00 60.41 226 SER A CA 1
ATOM 1722 C C . SER A 1 226 ? 40.667 11.899 -14.691 1.00 60.41 226 SER A C 1
ATOM 1724 O O . SER A 1 226 ? 40.413 12.331 -13.569 1.00 60.41 226 SER A O 1
ATOM 1726 N N . GLY A 1 227 ? 40.315 10.662 -15.072 1.00 69.31 227 GLY A N 1
ATOM 1727 C CA . GLY A 1 227 ? 39.679 9.685 -14.181 1.00 69.31 227 GLY A CA 1
ATOM 1728 C C . GLY A 1 227 ? 38.340 10.149 -13.598 1.00 69.31 227 GLY A C 1
ATOM 1729 O O . GLY A 1 227 ? 38.024 9.838 -12.446 1.00 69.31 227 GLY A O 1
ATOM 1730 N N . ARG A 1 228 ? 37.567 10.941 -14.356 1.00 76.75 228 ARG A N 1
ATOM 1731 C CA . ARG A 1 228 ? 36.287 11.490 -13.887 1.00 76.75 228 ARG A CA 1
ATOM 1732 C C . ARG A 1 228 ? 35.268 10.368 -13.745 1.00 76.75 228 ARG A C 1
ATOM 1734 O O . ARG A 1 228 ? 35.122 9.541 -14.641 1.00 76.75 228 ARG A O 1
ATOM 1741 N N . ARG A 1 229 ? 34.563 10.373 -12.615 1.00 82.88 229 ARG A N 1
ATOM 1742 C CA . ARG A 1 229 ? 33.525 9.392 -12.295 1.00 82.88 229 ARG A CA 1
ATOM 1743 C C . ARG A 1 229 ? 32.287 9.640 -13.143 1.00 82.88 229 ARG A C 1
ATOM 1745 O O . ARG A 1 229 ? 31.857 10.787 -13.298 1.00 82.88 229 ARG A O 1
ATOM 1752 N N . ARG A 1 230 ? 31.741 8.552 -13.660 1.00 87.06 230 ARG A N 1
ATOM 1753 C CA . ARG A 1 230 ? 30.543 8.490 -14.473 1.00 87.06 230 ARG A CA 1
ATOM 1754 C C . ARG A 1 230 ? 29.635 7.390 -13.945 1.00 87.06 230 ARG A C 1
ATOM 1756 O O . ARG A 1 230 ? 30.110 6.329 -13.547 1.00 87.06 230 ARG A O 1
ATOM 1763 N N . PHE A 1 231 ? 28.344 7.674 -13.927 1.00 87.81 231 PHE A N 1
ATOM 1764 C CA . PHE A 1 231 ? 27.318 6.785 -13.395 1.00 87.81 231 PHE A CA 1
ATOM 1765 C C . PHE A 1 231 ? 26.339 6.472 -14.517 1.00 87.81 231 PHE A C 1
ATOM 1767 O O . PHE A 1 231 ? 25.882 7.393 -15.184 1.00 87.81 231 PHE A O 1
ATOM 1774 N N . THR A 1 232 ? 26.033 5.206 -14.761 1.00 89.81 232 THR A N 1
ATOM 1775 C CA . THR A 1 232 ? 24.957 4.828 -15.688 1.00 89.81 232 THR A CA 1
ATOM 1776 C C . THR A 1 232 ? 23.615 4.862 -14.957 1.00 89.81 232 THR A C 1
ATOM 1778 O O . THR A 1 232 ? 23.580 4.903 -13.723 1.00 89.81 232 THR A O 1
ATOM 1781 N N . MET A 1 233 ? 22.495 4.838 -15.688 1.00 87.88 233 MET A N 1
ATOM 1782 C CA . MET A 1 233 ? 21.169 4.763 -15.053 1.00 87.88 233 MET A CA 1
ATOM 1783 C C . MET A 1 233 ? 21.036 3.536 -14.148 1.00 87.88 233 MET A C 1
ATOM 1785 O O . MET A 1 233 ? 20.512 3.649 -13.042 1.00 87.88 233 MET A O 1
ATOM 1789 N N . ALA A 1 234 ? 21.551 2.384 -14.585 1.00 85.81 234 ALA A N 1
ATOM 1790 C CA . ALA A 1 234 ? 21.556 1.160 -13.789 1.00 85.81 234 ALA A CA 1
ATOM 1791 C C . ALA A 1 234 ? 22.292 1.361 -12.454 1.00 85.81 234 ALA A C 1
ATOM 1793 O O . ALA A 1 234 ? 21.748 1.070 -11.391 1.00 85.81 234 ALA A O 1
ATOM 1794 N N . VAL A 1 235 ? 23.478 1.977 -12.497 1.00 88.94 235 VAL A N 1
ATOM 1795 C CA . VAL A 1 235 ? 24.264 2.296 -11.297 1.00 88.94 235 VAL A CA 1
ATOM 1796 C C . VAL A 1 235 ? 23.513 3.250 -10.361 1.00 88.94 235 VAL A C 1
ATOM 1798 O O . VAL A 1 235 ? 23.526 3.054 -9.147 1.00 88.94 235 VAL A O 1
ATOM 1801 N N . LEU A 1 236 ? 22.835 4.272 -10.892 1.00 91.62 236 LEU A N 1
ATOM 1802 C CA . LEU A 1 236 ? 22.062 5.216 -10.075 1.00 91.62 236 LEU A CA 1
ATOM 1803 C C . LEU A 1 236 ? 20.849 4.549 -9.408 1.00 91.62 236 LEU A C 1
ATOM 1805 O O . LEU A 1 236 ? 20.562 4.835 -8.244 1.00 91.62 236 LEU A O 1
ATOM 1809 N N . ARG A 1 237 ? 20.171 3.625 -10.100 1.00 91.94 237 ARG A N 1
ATOM 1810 C CA . ARG A 1 237 ? 19.083 2.822 -9.516 1.00 91.94 237 ARG A CA 1
ATOM 1811 C C . ARG A 1 237 ? 19.595 1.930 -8.389 1.00 91.94 237 ARG A C 1
ATOM 1813 O O . ARG A 1 237 ? 19.014 1.927 -7.305 1.00 91.94 237 ARG A O 1
ATOM 1820 N N . ASP A 1 238 ? 20.718 1.251 -8.603 1.00 89.44 238 ASP A N 1
ATOM 1821 C CA . ASP A 1 238 ? 21.337 0.402 -7.582 1.00 89.44 238 ASP A CA 1
ATOM 1822 C C . ASP A 1 238 ? 21.777 1.205 -6.351 1.00 89.44 238 ASP A C 1
ATOM 1824 O O . ASP A 1 238 ? 21.582 0.762 -5.215 1.00 89.44 238 ASP A O 1
ATOM 1828 N N . MET A 1 239 ? 22.308 2.415 -6.551 1.00 92.25 239 MET A N 1
ATOM 1829 C CA . MET A 1 239 ? 22.625 3.340 -5.461 1.00 92.25 239 MET A CA 1
ATOM 1830 C C . MET A 1 239 ? 21.375 3.713 -4.649 1.00 92.25 239 MET A C 1
ATOM 1832 O O . MET A 1 239 ? 21.420 3.657 -3.419 1.00 92.25 239 MET A O 1
ATOM 1836 N N . ALA A 1 240 ? 20.256 4.035 -5.309 1.00 91.62 240 ALA A N 1
ATOM 1837 C CA . ALA A 1 240 ? 18.994 4.364 -4.640 1.00 91.62 240 ALA A CA 1
ATOM 1838 C C . ALA A 1 240 ? 18.447 3.180 -3.827 1.00 91.62 240 ALA A C 1
ATOM 1840 O O . ALA A 1 240 ? 18.108 3.328 -2.649 1.00 91.62 240 ALA A O 1
ATOM 1841 N N . LEU A 1 241 ? 18.444 1.984 -4.421 1.00 89.69 241 LEU A N 1
ATOM 1842 C CA . LEU A 1 241 ? 18.013 0.754 -3.755 1.00 89.69 241 LEU A CA 1
ATOM 1843 C C . LEU A 1 241 ? 18.918 0.396 -2.569 1.00 89.69 241 LEU A C 1
ATOM 1845 O O . LEU A 1 241 ? 18.432 -0.053 -1.531 1.00 89.69 241 LEU A O 1
ATOM 1849 N N . SER A 1 242 ? 20.227 0.636 -2.680 1.00 89.25 242 SER A N 1
ATOM 1850 C CA . SER A 1 242 ? 21.169 0.467 -1.570 1.00 89.25 242 SER A CA 1
ATOM 1851 C C . SER A 1 242 ? 20.839 1.385 -0.390 1.00 89.25 242 SER A C 1
ATOM 1853 O O . SER A 1 242 ? 20.871 0.943 0.760 1.00 89.25 242 SER A O 1
ATOM 1855 N N . CYS A 1 243 ? 20.495 2.649 -0.653 1.00 87.69 243 CYS A N 1
ATOM 1856 C CA . CYS A 1 243 ? 20.093 3.598 0.387 1.00 87.69 243 CYS A CA 1
ATOM 1857 C C . CYS A 1 243 ? 18.808 3.161 1.101 1.00 87.69 243 CYS A C 1
ATOM 1859 O O . CYS A 1 243 ? 18.746 3.231 2.329 1.00 87.69 243 CYS A O 1
ATOM 1861 N N . TYR A 1 244 ? 17.826 2.644 0.363 1.00 89.94 244 TYR A N 1
ATOM 1862 C CA . TYR A 1 244 ? 16.592 2.111 0.944 1.00 89.94 244 TYR A CA 1
ATOM 1863 C C . TYR A 1 244 ? 16.841 0.872 1.816 1.00 89.94 244 TYR A C 1
ATOM 1865 O O . TYR A 1 244 ? 16.449 0.848 2.981 1.00 89.94 244 TYR A O 1
ATOM 1873 N N . ARG A 1 245 ? 17.591 -0.123 1.314 1.00 88.06 245 ARG A N 1
ATOM 1874 C CA . ARG A 1 245 ? 17.919 -1.350 2.074 1.00 88.06 245 ARG A CA 1
ATOM 1875 C C . ARG A 1 245 ? 18.624 -1.070 3.403 1.00 88.06 245 ARG A C 1
ATOM 1877 O O . ARG A 1 245 ? 18.494 -1.843 4.345 1.00 88.06 245 ARG A O 1
ATOM 1884 N N . ARG A 1 246 ? 19.392 0.020 3.474 1.00 84.38 246 ARG A N 1
ATOM 1885 C CA . ARG A 1 246 ? 20.149 0.426 4.669 1.00 84.38 246 ARG A CA 1
ATOM 1886 C C . ARG A 1 246 ? 19.372 1.380 5.580 1.00 84.38 246 ARG A C 1
ATOM 1888 O O . ARG A 1 246 ? 19.931 1.830 6.576 1.00 84.38 246 ARG A O 1
ATOM 1895 N N . GLY A 1 247 ? 18.120 1.699 5.245 1.00 84.94 247 GLY A N 1
ATOM 1896 C CA . GLY A 1 247 ? 17.275 2.620 6.007 1.00 84.94 247 GLY A CA 1
ATOM 1897 C C . GLY A 1 247 ? 17.704 4.087 5.917 1.00 84.94 247 GLY A C 1
ATOM 1898 O O . GLY A 1 247 ? 17.302 4.885 6.757 1.00 84.94 247 GLY A O 1
ATOM 1899 N N . ILE A 1 248 ? 18.532 4.447 4.929 1.00 87.25 248 ILE A N 1
ATOM 1900 C CA . ILE A 1 248 ? 18.919 5.842 4.664 1.00 87.25 248 ILE A CA 1
ATOM 1901 C C . ILE A 1 248 ? 17.761 6.573 3.978 1.00 87.25 248 ILE A C 1
ATOM 1903 O O . ILE A 1 248 ? 17.525 7.742 4.269 1.00 87.25 248 ILE A O 1
ATOM 1907 N N . PHE A 1 249 ? 17.035 5.879 3.096 1.00 90.44 249 PHE A N 1
ATOM 1908 C CA . PHE A 1 249 ? 15.824 6.384 2.453 1.00 90.44 249 PHE A CA 1
ATOM 1909 C C . PHE A 1 249 ? 14.577 5.694 2.999 1.00 90.44 249 PHE A C 1
ATOM 1911 O O . PHE A 1 249 ? 14.570 4.476 3.190 1.00 90.44 249 PHE A O 1
ATOM 1918 N N . SER A 1 250 ? 13.510 6.472 3.192 1.00 89.19 250 SER A N 1
ATOM 1919 C CA . SER A 1 250 ? 12.152 5.936 3.284 1.00 89.19 250 SER A CA 1
ATOM 1920 C C . SER A 1 250 ? 11.680 5.417 1.920 1.00 89.19 250 SER A C 1
ATOM 1922 O O . SER A 1 250 ? 12.308 5.668 0.888 1.00 89.19 250 SER A O 1
ATOM 1924 N N . GLN A 1 251 ? 10.557 4.699 1.906 1.00 86.62 251 GLN A N 1
ATOM 1925 C CA . GLN A 1 251 ? 9.941 4.251 0.657 1.00 86.62 251 GLN A CA 1
ATOM 1926 C C . GLN A 1 251 ? 9.582 5.440 -0.249 1.00 86.62 251 GLN A C 1
ATOM 1928 O O . GLN A 1 251 ? 9.970 5.446 -1.412 1.00 86.62 251 GLN A O 1
ATOM 1933 N N . ASP A 1 252 ? 8.965 6.486 0.304 1.00 86.75 252 ASP A N 1
ATOM 1934 C CA . ASP A 1 252 ? 8.605 7.698 -0.445 1.00 86.75 252 ASP A CA 1
ATOM 1935 C C . ASP A 1 252 ? 9.830 8.372 -1.089 1.00 86.75 252 ASP A C 1
ATOM 1937 O O . ASP A 1 252 ? 9.782 8.814 -2.236 1.00 86.75 252 ASP A O 1
ATOM 1941 N N . GLN A 1 253 ? 10.960 8.419 -0.373 1.00 85.88 253 GLN A N 1
ATOM 1942 C CA . GLN A 1 253 ? 12.207 8.989 -0.891 1.00 85.88 253 GLN A CA 1
ATOM 1943 C C . GLN A 1 253 ? 12.805 8.137 -2.015 1.00 85.88 253 GLN A C 1
ATOM 1945 O O . GLN A 1 253 ? 13.326 8.679 -2.991 1.00 85.88 253 GLN A O 1
ATOM 1950 N N . LEU A 1 254 ? 12.723 6.807 -1.905 1.00 90.81 254 LEU A N 1
ATOM 1951 C CA . LEU A 1 254 ? 13.132 5.908 -2.982 1.00 90.81 254 LEU A CA 1
ATOM 1952 C C . LEU A 1 254 ? 12.263 6.123 -4.228 1.00 90.81 254 LEU A C 1
ATOM 1954 O O . LEU A 1 254 ? 12.802 6.272 -5.326 1.00 90.81 254 LEU A O 1
ATOM 1958 N N . GLU A 1 255 ? 10.942 6.162 -4.059 1.00 88.12 255 GLU A N 1
ATOM 1959 C CA . GLU A 1 255 ? 9.989 6.377 -5.151 1.00 88.12 255 GLU A CA 1
ATOM 1960 C C . GLU A 1 255 ? 10.228 7.724 -5.847 1.00 88.12 255 GLU A C 1
ATOM 1962 O O . GLU A 1 255 ? 10.265 7.780 -7.078 1.00 88.12 255 GLU A O 1
ATOM 1967 N N . GLU A 1 256 ? 10.497 8.791 -5.088 1.00 90.81 256 GLU A N 1
ATOM 1968 C CA . GLU A 1 256 ? 10.817 10.110 -5.642 1.00 90.81 256 GLU A CA 1
ATOM 1969 C C . GLU A 1 256 ? 12.088 10.082 -6.511 1.00 90.81 256 GLU A C 1
ATOM 1971 O O . GLU A 1 256 ? 12.102 10.617 -7.626 1.00 90.81 256 GLU A O 1
ATOM 1976 N N . VAL A 1 257 ? 13.163 9.450 -6.029 1.00 90.12 257 VAL A N 1
ATOM 1977 C CA . VAL A 1 257 ? 14.430 9.347 -6.774 1.00 90.12 257 VAL A CA 1
ATOM 1978 C C . VAL A 1 257 ? 14.254 8.497 -8.034 1.00 90.12 257 VAL A C 1
ATOM 1980 O O . VAL A 1 257 ? 14.706 8.895 -9.112 1.00 90.12 257 VAL A O 1
ATOM 1983 N N . LEU A 1 258 ? 13.567 7.356 -7.934 1.00 91.31 258 LEU A N 1
ATOM 1984 C CA . LEU A 1 258 ? 13.308 6.487 -9.084 1.00 91.31 258 LEU A CA 1
ATOM 1985 C C . LEU A 1 258 ? 12.426 7.176 -10.131 1.00 91.31 258 LEU A C 1
ATOM 1987 O O . LEU A 1 258 ? 12.718 7.079 -11.323 1.00 91.31 258 LEU A O 1
ATOM 1991 N N . ALA A 1 259 ? 11.415 7.940 -9.711 1.00 87.81 259 ALA A N 1
ATOM 1992 C CA . ALA A 1 259 ? 10.584 8.723 -10.621 1.00 87.81 259 ALA A CA 1
ATOM 1993 C C . ALA A 1 259 ? 11.402 9.778 -11.386 1.00 87.81 259 ALA A C 1
ATOM 1995 O O . ALA A 1 259 ? 11.243 9.918 -12.602 1.00 87.81 259 ALA A O 1
ATOM 1996 N N . LYS A 1 260 ? 12.326 10.481 -10.713 1.00 89.50 260 LYS A N 1
ATOM 1997 C CA . LYS A 1 260 ? 13.236 11.444 -11.365 1.00 89.50 260 LYS A CA 1
ATOM 1998 C C . LYS A 1 260 ? 14.150 10.769 -12.390 1.00 89.50 260 LYS A C 1
ATOM 2000 O O . LYS A 1 260 ? 14.350 11.318 -13.474 1.00 89.50 260 LYS A O 1
ATOM 2005 N N . LEU A 1 261 ? 14.680 9.586 -12.070 1.00 90.56 261 LEU A N 1
ATOM 2006 C CA . LEU A 1 261 ? 15.513 8.809 -12.993 1.00 90.56 261 LEU A CA 1
ATOM 2007 C C . LEU A 1 261 ? 14.707 8.352 -14.219 1.00 90.56 261 LEU A C 1
ATOM 2009 O O . LEU A 1 261 ? 15.156 8.554 -15.347 1.00 90.56 261 LEU A O 1
ATOM 2013 N N . SER A 1 262 ? 13.498 7.820 -14.027 1.00 86.56 262 SER A N 1
ATOM 2014 C CA . SER A 1 262 ? 12.634 7.392 -15.137 1.00 86.56 262 SER A CA 1
ATOM 2015 C C . SER A 1 262 ? 12.205 8.558 -16.033 1.00 86.56 262 SER A C 1
ATOM 2017 O O . SER A 1 262 ? 12.231 8.435 -17.256 1.00 86.56 262 SER A O 1
ATOM 2019 N N . LEU A 1 263 ? 11.878 9.723 -15.462 1.00 86.25 263 LEU A N 1
ATOM 2020 C CA . LEU A 1 263 ? 11.568 10.921 -16.253 1.00 86.25 263 LEU A CA 1
ATOM 2021 C C . LEU A 1 263 ? 12.755 11.372 -17.111 1.00 86.25 263 LEU A C 1
ATOM 2023 O O . LEU A 1 263 ? 12.568 11.752 -18.268 1.00 86.25 263 LEU A O 1
ATOM 2027 N N . ALA A 1 264 ? 13.974 11.312 -16.572 1.00 85.25 264 ALA A N 1
ATOM 2028 C CA . ALA A 1 264 ? 15.178 11.645 -17.325 1.00 85.25 264 ALA A CA 1
ATOM 2029 C C . ALA A 1 264 ? 15.467 10.637 -18.452 1.00 85.25 264 ALA A C 1
ATOM 2031 O O . ALA A 1 264 ? 15.918 11.039 -19.524 1.00 85.25 264 ALA A O 1
ATOM 2032 N N . GLU A 1 265 ? 15.171 9.353 -18.247 1.00 85.31 265 GLU A N 1
ATOM 2033 C CA . GLU A 1 265 ? 15.296 8.318 -19.281 1.00 85.31 265 GLU A CA 1
ATOM 2034 C C . GLU A 1 265 ? 14.290 8.530 -20.421 1.00 85.31 265 GLU A C 1
ATOM 2036 O O . GLU A 1 265 ? 14.668 8.521 -21.592 1.00 85.31 265 GLU A O 1
ATOM 2041 N N . ILE A 1 266 ? 13.030 8.830 -20.092 1.00 81.62 266 ILE A N 1
ATOM 2042 C CA . ILE A 1 266 ? 11.988 9.132 -21.086 1.00 81.62 266 ILE A CA 1
ATOM 2043 C C . ILE A 1 266 ? 12.342 10.392 -21.883 1.00 81.62 266 ILE A C 1
ATOM 2045 O O . ILE A 1 266 ? 12.260 10.394 -23.114 1.00 81.62 266 ILE A O 1
ATOM 2049 N N . ALA A 1 267 ? 12.769 11.460 -21.202 1.00 80.88 267 ALA A N 1
ATOM 2050 C CA . ALA A 1 267 ? 13.196 12.693 -21.861 1.00 80.88 267 ALA A CA 1
ATOM 2051 C C . ALA A 1 267 ? 14.379 12.449 -22.812 1.00 80.88 267 ALA A C 1
ATOM 2053 O O . ALA A 1 267 ? 14.453 13.055 -23.883 1.00 80.88 267 ALA A O 1
ATOM 2054 N N . GLN A 1 268 ? 15.280 11.534 -22.446 1.00 79.06 268 GLN A N 1
ATOM 2055 C CA . GLN A 1 268 ? 16.409 11.161 -23.283 1.00 79.06 268 GLN A CA 1
ATOM 2056 C C . GLN A 1 268 ? 15.978 10.389 -24.530 1.00 79.06 268 GLN A C 1
ATOM 2058 O O . GLN A 1 268 ? 16.383 10.753 -25.634 1.00 79.06 268 GLN A O 1
ATOM 2063 N N . LEU A 1 269 ? 15.130 9.373 -24.371 1.00 79.12 269 LEU A N 1
ATOM 2064 C CA . LEU A 1 269 ? 14.599 8.601 -25.496 1.00 79.12 269 LEU A CA 1
ATOM 2065 C C . LEU A 1 269 ? 13.857 9.507 -26.485 1.00 79.12 269 LEU A C 1
ATOM 2067 O O . LEU A 1 269 ? 14.050 9.389 -27.695 1.00 79.12 269 LEU A O 1
ATOM 2071 N N . ALA A 1 270 ? 13.077 10.466 -25.978 1.00 77.44 270 ALA A N 1
ATOM 2072 C CA . ALA A 1 270 ? 12.398 11.459 -26.805 1.00 77.44 270 ALA A CA 1
ATOM 2073 C C . ALA A 1 270 ? 13.385 12.357 -27.578 1.00 77.44 270 ALA A C 1
ATOM 2075 O O . ALA A 1 270 ? 13.179 12.624 -28.764 1.00 77.44 270 ALA A O 1
ATOM 2076 N N . ALA A 1 271 ? 14.473 12.798 -26.938 1.00 76.81 271 ALA A N 1
ATOM 2077 C CA . ALA A 1 271 ? 15.503 13.613 -27.583 1.00 76.81 271 ALA A CA 1
ATOM 2078 C C . ALA A 1 271 ? 16.259 12.843 -28.680 1.00 76.81 271 ALA A C 1
ATOM 2080 O O . ALA A 1 271 ? 16.505 13.388 -29.759 1.00 76.81 271 ALA A O 1
ATOM 2081 N N . ASP A 1 272 ? 16.584 11.572 -28.438 1.00 78.56 272 ASP A N 1
ATOM 2082 C CA . ASP A 1 272 ? 17.278 10.726 -29.413 1.00 78.56 272 ASP A CA 1
ATOM 2083 C C . ASP A 1 272 ? 16.390 10.423 -30.628 1.00 78.56 272 ASP A C 1
ATOM 2085 O O . ASP A 1 272 ? 16.864 10.411 -31.770 1.00 78.56 272 ASP A O 1
ATOM 2089 N N . LEU A 1 273 ? 15.083 10.253 -30.410 1.00 77.94 273 LEU A N 1
ATOM 2090 C CA . LEU A 1 273 ? 14.106 10.065 -31.482 1.00 77.94 273 LEU A CA 1
ATOM 2091 C C . LEU A 1 273 ? 13.964 11.339 -32.334 1.00 77.94 273 LEU A C 1
ATOM 2093 O O . LEU A 1 273 ? 14.046 11.272 -33.562 1.00 77.94 273 LEU A O 1
ATOM 2097 N N . ALA A 1 274 ? 13.897 12.512 -31.695 1.00 78.25 274 ALA A N 1
ATOM 2098 C CA . ALA A 1 274 ? 13.884 13.804 -32.386 1.00 78.25 274 ALA A CA 1
ATOM 2099 C C . ALA A 1 274 ? 15.179 14.069 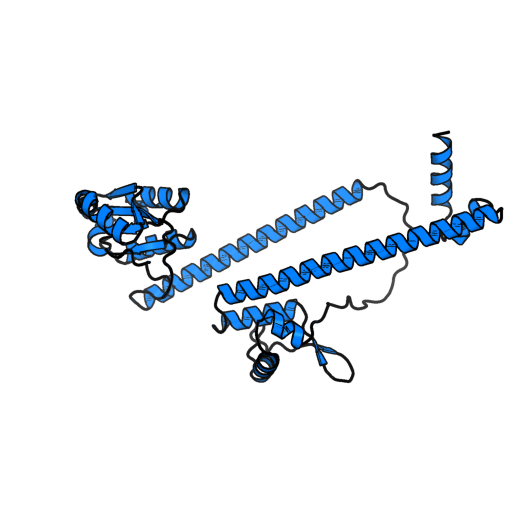-33.185 1.00 78.25 274 ALA A C 1
ATOM 2101 O O . ALA A 1 274 ? 15.142 14.620 -34.295 1.00 78.25 274 ALA A O 1
ATOM 2102 N N . ALA A 1 275 ? 16.337 13.652 -32.664 1.00 77.00 275 ALA A N 1
ATOM 2103 C CA . ALA A 1 275 ? 17.613 13.754 -33.371 1.00 77.00 275 ALA A CA 1
ATOM 2104 C C . ALA A 1 275 ? 17.642 12.862 -34.625 1.00 77.00 275 ALA A C 1
ATOM 2106 O O . ALA A 1 275 ? 18.059 13.318 -35.697 1.00 77.00 275 ALA A O 1
ATOM 2107 N N . LYS A 1 276 ? 17.134 11.625 -34.526 1.00 77.44 276 LYS A N 1
ATOM 2108 C CA . LYS A 1 276 ? 17.001 10.703 -35.667 1.00 77.44 276 LYS A CA 1
ATOM 2109 C C . LYS A 1 276 ? 16.059 11.251 -36.741 1.00 77.44 276 LYS A C 1
ATOM 2111 O O . LYS A 1 276 ? 16.403 11.213 -37.923 1.00 77.44 276 LYS A O 1
ATOM 2116 N N . GLU A 1 277 ? 14.920 11.825 -36.355 1.00 79.12 277 GLU A N 1
ATOM 2117 C CA . GLU A 1 277 ? 13.994 12.467 -37.301 1.00 79.12 277 GLU A CA 1
ATOM 2118 C C . GLU A 1 277 ? 14.626 13.668 -38.014 1.00 79.12 277 GLU A C 1
ATOM 2120 O O . GLU A 1 277 ? 14.486 13.831 -39.231 1.00 79.12 277 GLU A O 1
ATOM 2125 N N . THR A 1 278 ? 15.376 14.490 -37.277 1.00 81.31 278 THR A N 1
ATOM 2126 C CA . THR A 1 278 ? 16.083 15.647 -37.842 1.00 81.31 278 THR A CA 1
ATOM 2127 C C . THR A 1 278 ? 17.147 15.204 -38.848 1.00 81.31 278 THR A C 1
ATOM 2129 O O . THR A 1 278 ? 17.232 15.764 -39.948 1.00 81.31 278 THR A O 1
ATOM 2132 N N . ALA A 1 279 ? 17.908 14.154 -38.526 1.00 73.88 279 ALA A N 1
ATOM 2133 C CA . ALA A 1 279 ? 18.883 13.557 -39.436 1.00 73.88 279 ALA A CA 1
ATOM 2134 C C . ALA A 1 279 ? 18.213 12.981 -40.697 1.00 73.88 279 ALA A C 1
ATOM 2136 O O . ALA A 1 279 ? 18.652 13.261 -41.816 1.00 73.88 279 ALA A O 1
ATOM 2137 N N . ALA A 1 280 ? 17.099 12.257 -40.548 1.00 74.06 280 ALA A N 1
ATOM 2138 C CA . ALA A 1 280 ? 16.335 11.720 -41.675 1.00 74.06 280 ALA A CA 1
ATOM 2139 C C . ALA A 1 280 ? 15.798 12.834 -42.595 1.00 74.06 280 ALA A C 1
ATOM 2141 O O . ALA A 1 280 ? 15.863 12.730 -43.826 1.00 74.06 280 ALA A O 1
ATOM 2142 N N . LYS A 1 281 ? 15.325 13.945 -42.016 1.00 77.62 281 LYS A N 1
ATOM 2143 C CA . LYS A 1 281 ? 14.866 15.125 -42.763 1.00 77.62 281 LYS A CA 1
ATOM 2144 C C . LYS A 1 281 ? 16.008 15.810 -43.521 1.00 77.62 281 LYS A C 1
ATOM 2146 O O . LYS A 1 281 ? 15.822 16.198 -44.680 1.00 77.62 281 LYS A O 1
ATOM 2151 N N . ALA A 1 282 ? 17.190 15.924 -42.914 1.00 76.50 282 ALA A N 1
ATOM 2152 C CA . ALA A 1 282 ? 18.381 16.474 -43.565 1.00 76.50 282 ALA A CA 1
ATOM 2153 C C . ALA A 1 282 ? 18.831 15.612 -44.760 1.00 76.50 282 ALA A C 1
ATOM 2155 O O . ALA A 1 282 ? 19.103 16.143 -45.844 1.00 76.50 282 ALA A O 1
ATOM 2156 N N . ILE A 1 283 ? 18.816 14.284 -44.606 1.00 76.25 283 ILE A N 1
ATOM 2157 C CA . ILE A 1 283 ? 19.124 13.334 -45.686 1.00 76.25 283 ILE A CA 1
ATOM 2158 C C . ILE A 1 283 ? 18.115 13.475 -46.835 1.00 76.25 283 ILE A C 1
ATOM 2160 O O . ILE A 1 283 ? 18.519 13.625 -47.991 1.00 76.25 283 ILE A O 1
ATOM 2164 N N . ARG A 1 284 ? 16.808 13.515 -46.536 1.00 76.81 284 ARG A N 1
ATOM 2165 C CA . ARG A 1 284 ? 15.744 13.672 -47.550 1.00 76.81 284 ARG A CA 1
ATOM 2166 C C . ARG A 1 284 ? 15.864 14.989 -48.329 1.00 76.81 284 ARG A C 1
ATOM 2168 O O . ARG A 1 284 ? 15.658 15.011 -49.545 1.00 76.81 284 ARG A O 1
ATOM 2175 N N . THR A 1 285 ? 16.230 16.071 -47.645 1.00 79.44 285 THR A N 1
ATOM 2176 C CA . THR A 1 285 ? 16.433 17.396 -48.258 1.00 79.44 285 THR A CA 1
ATOM 2177 C C . THR A 1 285 ? 17.653 17.393 -49.180 1.00 79.44 285 THR A C 1
ATOM 2179 O O . THR A 1 285 ? 17.577 17.853 -50.319 1.00 79.44 285 THR A O 1
ATOM 2182 N N . THR A 1 286 ? 18.756 16.793 -48.727 1.00 75.50 286 THR A N 1
ATOM 2183 C CA . THR A 1 286 ? 19.997 16.668 -49.509 1.00 75.50 286 THR A CA 1
ATOM 2184 C C . THR A 1 286 ? 19.792 15.813 -50.762 1.00 75.50 286 THR A C 1
ATOM 2186 O O . THR A 1 286 ? 20.244 16.184 -51.845 1.00 75.50 286 THR A O 1
ATOM 2189 N N . LEU A 1 287 ? 19.067 14.696 -50.645 1.00 72.50 287 LEU A N 1
ATOM 2190 C CA . LEU A 1 287 ? 18.712 13.844 -51.784 1.00 72.50 287 LEU A CA 1
ATOM 2191 C C . LEU A 1 287 ? 17.819 14.578 -52.792 1.00 72.50 287 LEU A C 1
ATOM 2193 O O . LEU A 1 287 ? 18.080 14.508 -53.990 1.00 72.50 287 LEU A O 1
ATOM 2197 N N . SER A 1 288 ? 16.818 15.330 -52.325 1.00 70.50 288 SER A N 1
ATOM 2198 C CA . SER A 1 288 ? 15.941 16.110 -53.213 1.00 70.50 288 SER A CA 1
ATOM 2199 C C . SER A 1 288 ? 16.716 17.175 -53.996 1.00 70.50 288 SER A C 1
ATOM 2201 O O . SER A 1 288 ? 16.510 17.314 -55.199 1.00 70.50 288 SER A O 1
ATOM 2203 N N . GLY A 1 289 ? 17.659 17.877 -53.353 1.00 72.06 289 GLY A N 1
ATOM 2204 C CA . GLY A 1 289 ? 18.514 18.864 -54.025 1.00 72.06 289 GLY A CA 1
ATOM 2205 C C . GLY A 1 289 ? 19.412 18.249 -55.104 1.00 72.06 289 GLY A C 1
ATOM 2206 O O . GLY A 1 289 ? 19.495 18.780 -56.212 1.00 72.06 289 GLY A O 1
ATOM 2207 N N . LYS A 1 290 ? 20.018 17.087 -54.819 1.00 72.69 290 LYS A N 1
ATOM 2208 C CA . LYS A 1 290 ? 20.831 16.345 -55.798 1.00 72.69 290 LYS A CA 1
ATOM 2209 C C . LYS A 1 290 ? 20.008 15.860 -56.995 1.00 72.69 290 LYS A C 1
ATOM 2211 O O . LYS A 1 290 ? 20.478 15.936 -58.124 1.00 72.69 290 LYS A O 1
ATOM 2216 N N . ILE A 1 291 ? 18.769 15.414 -56.769 1.00 67.25 291 ILE A N 1
ATOM 2217 C CA . ILE A 1 291 ? 17.862 14.976 -57.843 1.00 67.25 291 ILE A CA 1
ATOM 2218 C C . ILE A 1 291 ? 17.494 16.140 -58.775 1.00 67.25 291 ILE A C 1
ATOM 2220 O O . ILE A 1 291 ? 17.472 15.955 -59.991 1.00 67.25 291 ILE A O 1
ATOM 2224 N N . VAL A 1 292 ? 17.234 17.336 -58.233 1.00 72.62 292 VAL A N 1
ATOM 2225 C CA . VAL A 1 292 ? 16.925 18.532 -59.039 1.00 72.62 292 VAL A CA 1
ATOM 2226 C C . VAL A 1 292 ? 18.137 18.965 -59.867 1.00 72.62 292 VAL A C 1
ATOM 2228 O O . VAL A 1 292 ? 18.011 19.102 -61.080 1.00 72.62 292 VAL A O 1
ATOM 2231 N N . GLN A 1 293 ? 19.324 19.068 -59.257 1.00 69.50 293 GLN A N 1
ATOM 2232 C CA . GLN A 1 293 ? 20.557 19.410 -59.983 1.00 69.50 293 GLN A CA 1
ATOM 2233 C C . GLN A 1 293 ? 20.874 18.422 -61.109 1.00 69.50 293 GLN A C 1
ATOM 2235 O O . GLN A 1 293 ? 21.260 18.829 -62.203 1.00 69.50 293 GLN A O 1
ATOM 2240 N N . ALA A 1 294 ? 20.689 17.125 -60.865 1.00 63.78 294 ALA A N 1
ATOM 2241 C CA . ALA A 1 294 ? 20.958 16.116 -61.877 1.00 63.78 294 ALA A CA 1
ATOM 2242 C C . ALA A 1 294 ? 19.926 16.155 -63.025 1.00 63.78 294 ALA A C 1
ATOM 2244 O O . ALA A 1 294 ? 20.275 15.914 -64.182 1.00 63.78 294 ALA A O 1
ATOM 2245 N N . LYS A 1 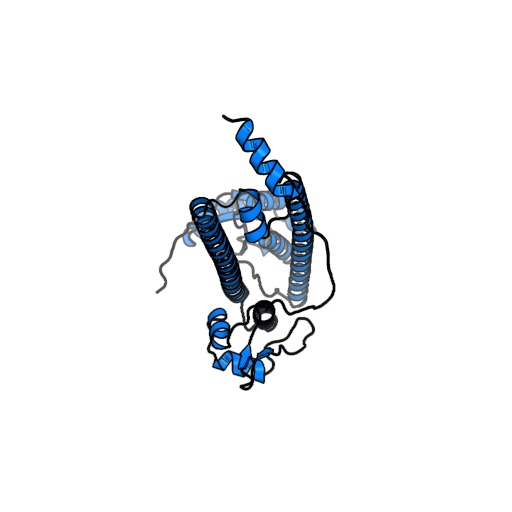295 ? 18.673 16.534 -62.735 1.00 67.19 295 LYS A N 1
ATOM 2246 C CA . LYS A 1 295 ? 17.633 16.757 -63.751 1.00 67.19 295 LYS A CA 1
ATOM 2247 C C . LYS A 1 295 ? 17.930 17.988 -64.617 1.00 67.19 295 LYS A C 1
ATOM 2249 O O . LYS A 1 295 ? 17.781 17.908 -65.835 1.00 67.19 295 LYS A O 1
ATOM 2254 N N . ASP A 1 296 ? 18.406 19.076 -64.013 1.00 73.12 296 ASP A N 1
ATOM 2255 C CA . ASP A 1 296 ? 18.788 20.306 -64.724 1.00 73.12 296 ASP A CA 1
ATOM 2256 C C . ASP A 1 296 ? 20.047 20.112 -65.591 1.00 73.12 296 ASP A C 1
ATOM 2258 O O . ASP A 1 296 ? 20.180 20.726 -66.648 1.00 73.12 296 ASP A O 1
ATOM 2262 N N . ALA A 1 297 ? 20.936 19.192 -65.202 1.00 71.75 297 ALA A N 1
ATOM 2263 C CA . ALA A 1 297 ? 22.099 18.778 -65.990 1.00 71.75 297 ALA A CA 1
ATOM 2264 C C . ALA A 1 297 ? 21.758 17.836 -67.168 1.00 71.75 297 ALA A C 1
ATOM 2266 O O . ALA A 1 297 ? 22.660 17.377 -67.871 1.00 71.75 297 ALA A O 1
ATOM 2267 N N . GLY A 1 298 ? 20.476 17.518 -67.391 1.00 64.75 298 GLY A N 1
ATOM 2268 C CA . GLY A 1 298 ? 20.030 16.650 -68.485 1.00 64.75 298 GLY A CA 1
ATOM 2269 C C . GLY A 1 298 ? 20.421 15.177 -68.318 1.00 64.75 298 GLY A C 1
ATOM 2270 O O . GLY A 1 298 ? 20.401 14.421 -69.293 1.00 64.75 298 GLY A O 1
ATOM 2271 N N . LEU A 1 299 ? 20.787 14.751 -67.102 1.00 63.28 299 LEU A N 1
ATOM 2272 C CA . LEU A 1 299 ? 21.140 13.361 -66.829 1.00 63.28 299 LEU A CA 1
ATOM 2273 C C . LEU A 1 299 ? 19.890 12.478 -66.934 1.00 63.28 299 LEU A C 1
ATOM 2275 O O . LEU A 1 299 ? 18.841 12.757 -66.353 1.00 63.28 299 LEU A O 1
ATOM 2279 N N . SER A 1 300 ? 20.017 11.373 -67.675 1.00 60.16 300 SER A N 1
ATOM 2280 C CA . SER A 1 300 ? 18.991 10.328 -67.734 1.00 60.16 300 SER A CA 1
ATOM 2281 C C . SER A 1 300 ? 18.645 9.853 -66.321 1.00 60.16 300 SER A C 1
ATOM 2283 O O . SER A 1 300 ? 19.531 9.712 -65.479 1.00 60.16 300 SER A O 1
ATOM 2285 N N . SER A 1 301 ? 17.371 9.538 -66.073 1.00 59.31 301 SER A N 1
ATOM 2286 C CA . SER A 1 301 ? 16.834 9.065 -64.784 1.00 59.31 301 SER A CA 1
ATOM 2287 C C . SER A 1 301 ? 17.671 7.939 -64.158 1.00 59.31 301 SER A C 1
ATOM 2289 O O . SER A 1 301 ? 17.765 7.809 -62.941 1.00 59.31 301 SER A O 1
ATOM 2291 N N . TYR A 1 302 ? 18.316 7.148 -65.013 1.00 54.97 302 TYR A N 1
ATOM 2292 C CA . TYR A 1 302 ? 19.211 6.061 -64.646 1.00 54.97 302 TYR A CA 1
ATOM 2293 C C . TYR A 1 302 ? 20.567 6.527 -64.081 1.00 54.97 302 TYR A C 1
ATOM 2295 O O . TYR A 1 302 ? 21.079 5.935 -63.133 1.00 54.97 302 TYR A O 1
ATOM 2303 N N . ALA A 1 303 ? 21.145 7.602 -64.624 1.00 55.84 303 ALA A N 1
ATOM 2304 C CA . ALA A 1 303 ? 22.396 8.177 -64.132 1.00 55.84 303 ALA A CA 1
ATOM 2305 C C . ALA A 1 303 ? 22.204 8.861 -62.765 1.00 55.84 303 ALA A C 1
ATOM 2307 O O . ALA A 1 303 ? 23.038 8.684 -61.881 1.00 55.84 303 ALA A O 1
ATOM 2308 N N . ILE A 1 304 ? 21.056 9.520 -62.560 1.00 57.28 304 ILE A N 1
ATOM 2309 C CA . ILE A 1 304 ? 20.668 10.148 -61.283 1.00 57.28 304 ILE A CA 1
ATOM 2310 C C . ILE A 1 304 ? 20.551 9.103 -60.163 1.00 57.28 304 ILE A C 1
ATOM 2312 O O . ILE A 1 304 ? 21.058 9.294 -59.059 1.00 57.28 304 ILE A O 1
ATOM 2316 N N . ALA A 1 305 ? 19.913 7.964 -60.446 1.00 58.38 305 ALA A N 1
ATOM 2317 C CA . ALA A 1 305 ? 19.760 6.894 -59.465 1.00 58.38 305 ALA A CA 1
ATOM 2318 C C . ALA A 1 305 ? 21.090 6.209 -59.106 1.00 58.38 305 ALA A C 1
ATOM 2320 O O . ALA A 1 305 ? 21.305 5.840 -57.950 1.00 58.38 305 ALA A O 1
ATOM 2321 N N . LYS A 1 306 ? 21.999 6.088 -60.082 1.00 60.09 306 LYS A N 1
ATOM 2322 C CA . LYS A 1 306 ? 23.338 5.526 -59.881 1.00 60.09 306 LYS A CA 1
ATOM 2323 C C . LYS A 1 306 ? 24.226 6.441 -59.026 1.00 60.09 306 LYS A C 1
ATOM 2325 O O . LYS A 1 306 ? 24.932 5.937 -58.159 1.00 60.09 306 LYS A O 1
ATOM 2330 N N . GLU A 1 307 ? 24.158 7.761 -59.216 1.00 58.00 307 GLU A N 1
ATOM 2331 C CA . GLU A 1 307 ? 24.863 8.745 -58.371 1.00 58.00 307 GLU A CA 1
ATOM 2332 C C . GLU A 1 307 ? 24.299 8.829 -56.943 1.00 58.00 307 GLU A C 1
ATOM 2334 O O . GLU A 1 307 ? 25.038 9.085 -55.993 1.00 58.00 307 GLU A O 1
ATOM 2339 N N . ALA A 1 308 ? 23.000 8.570 -56.769 1.00 54.84 308 ALA A N 1
ATOM 2340 C CA . ALA A 1 308 ? 22.340 8.527 -55.463 1.00 54.84 308 ALA A CA 1
ATOM 2341 C C . ALA A 1 308 ? 22.539 7.198 -54.697 1.00 54.84 308 ALA A C 1
ATOM 2343 O O . ALA A 1 308 ? 21.966 7.032 -53.621 1.00 54.84 308 ALA A O 1
ATOM 2344 N N . GLY A 1 309 ? 23.325 6.248 -55.228 1.00 56.50 309 GLY A N 1
ATOM 2345 C CA . GLY A 1 309 ? 23.614 4.962 -54.576 1.00 56.50 309 GLY A CA 1
ATOM 2346 C C . GLY A 1 309 ? 22.454 3.955 -54.587 1.00 56.50 309 GLY A C 1
ATOM 2347 O O . GLY A 1 309 ? 22.479 2.979 -53.839 1.00 56.50 309 GLY A O 1
ATOM 2348 N N . LEU A 1 310 ? 21.430 4.167 -55.421 1.00 53.44 310 LEU A N 1
ATOM 2349 C CA . LEU A 1 310 ? 20.263 3.289 -55.521 1.00 53.44 310 LEU A CA 1
ATOM 2350 C C . LEU A 1 310 ? 20.512 2.200 -56.579 1.00 53.44 310 LEU A C 1
ATOM 2352 O O . LEU A 1 310 ? 20.652 2.483 -57.768 1.00 53.44 310 LEU A O 1
ATOM 2356 N N . SER A 1 311 ? 20.562 0.935 -56.148 1.00 49.06 311 SER A N 1
ATOM 2357 C CA . SER A 1 311 ? 20.729 -0.217 -57.048 1.00 49.06 311 SER A CA 1
ATOM 2358 C C . SER A 1 311 ? 19.536 -0.374 -58.010 1.00 49.06 311 SER A C 1
ATOM 2360 O O . SER A 1 311 ? 18.383 -0.108 -57.657 1.00 49.06 311 SER A O 1
ATOM 2362 N N . GLN A 1 312 ? 19.822 -0.835 -59.233 1.00 50.72 312 GLN A N 1
ATOM 2363 C CA . GLN A 1 312 ? 18.922 -0.859 -60.398 1.00 50.72 312 GLN A CA 1
ATOM 2364 C C . GLN A 1 312 ? 17.511 -1.458 -60.210 1.00 50.72 312 GLN A C 1
ATOM 2366 O O . GLN A 1 312 ? 16.604 -0.969 -60.890 1.00 50.72 312 GLN A O 1
ATOM 2371 N N . PRO A 1 313 ? 17.246 -2.442 -59.324 1.00 51.09 313 PRO A N 1
ATOM 2372 C CA . PRO A 1 313 ? 15.898 -3.002 -59.193 1.00 51.09 313 PRO A CA 1
ATOM 2373 C C . PRO A 1 313 ? 14.855 -1.990 -58.688 1.00 51.09 313 PRO A C 1
ATOM 2375 O O . PRO A 1 313 ? 13.701 -2.033 -59.114 1.00 51.09 313 PRO A O 1
ATOM 2378 N N . ARG A 1 314 ? 15.252 -1.034 -57.831 1.00 48.25 314 ARG A N 1
ATOM 2379 C CA . ARG A 1 314 ? 14.333 -0.042 -57.230 1.00 48.25 314 ARG A CA 1
ATOM 2380 C C . ARG A 1 314 ? 13.919 1.075 -58.197 1.00 48.25 314 ARG A C 1
ATOM 2382 O O . ARG A 1 314 ? 12.816 1.603 -58.093 1.00 48.25 314 ARG A O 1
ATOM 2389 N N . VAL A 1 315 ? 14.772 1.413 -59.165 1.00 49.19 315 VAL A N 1
ATOM 2390 C CA . VAL A 1 315 ? 14.531 2.501 -60.136 1.00 49.19 315 VAL A CA 1
ATOM 2391 C C . VAL A 1 315 ? 13.424 2.126 -61.124 1.00 49.19 315 VAL A C 1
ATOM 2393 O O . VAL A 1 315 ? 12.607 2.966 -61.498 1.00 49.19 315 VAL A O 1
ATOM 2396 N N . MET A 1 316 ? 13.344 0.845 -61.497 1.00 47.69 316 MET A N 1
ATOM 2397 C CA . MET A 1 316 ? 12.311 0.337 -62.405 1.00 47.69 316 MET A CA 1
ATOM 2398 C C . MET A 1 316 ? 10.918 0.309 -61.762 1.00 47.69 316 MET A C 1
ATOM 2400 O O . MET A 1 316 ? 9.942 0.564 -62.461 1.00 47.69 316 MET A O 1
ATOM 2404 N N . GLN A 1 317 ? 10.797 0.064 -60.451 1.00 54.22 317 GLN A N 1
ATOM 2405 C CA . GLN A 1 317 ? 9.491 0.045 -59.775 1.00 54.22 317 GLN A CA 1
ATOM 2406 C C . GLN A 1 317 ? 8.872 1.447 -59.634 1.00 54.22 317 GLN A C 1
ATOM 2408 O O . GLN A 1 317 ? 7.679 1.611 -59.882 1.00 54.22 317 GLN A O 1
ATOM 2413 N N . ILE A 1 318 ? 9.677 2.475 -59.343 1.00 51.25 318 ILE A N 1
ATOM 2414 C CA . ILE A 1 318 ? 9.191 3.864 -59.215 1.00 51.25 318 ILE A CA 1
ATOM 2415 C C . ILE A 1 318 ? 8.762 4.437 -60.579 1.00 51.25 318 ILE A C 1
ATOM 2417 O O . ILE A 1 318 ? 7.758 5.142 -60.674 1.00 51.25 318 ILE A O 1
ATOM 2421 N N . ILE A 1 319 ? 9.471 4.093 -61.662 1.00 51.06 319 ILE A N 1
ATOM 2422 C CA . ILE A 1 319 ? 9.105 4.524 -63.023 1.00 51.06 319 ILE A CA 1
ATOM 2423 C C . ILE A 1 319 ? 7.840 3.802 -63.524 1.00 51.06 319 ILE A C 1
ATOM 2425 O O . ILE A 1 319 ? 7.069 4.389 -64.283 1.00 51.06 319 ILE A O 1
ATOM 2429 N N . LYS A 1 320 ? 7.589 2.558 -63.086 1.00 49.34 320 LYS A N 1
ATOM 2430 C CA . LYS A 1 320 ? 6.380 1.806 -63.457 1.00 49.34 320 LYS A CA 1
ATOM 2431 C C . LYS A 1 320 ? 5.124 2.352 -62.764 1.00 49.34 320 LYS A C 1
ATOM 2433 O O . LYS A 1 320 ? 4.126 2.553 -63.443 1.00 49.34 320 LYS A O 1
ATOM 2438 N N . GLY A 1 321 ? 5.206 2.701 -61.476 1.00 43.00 321 GLY A N 1
ATOM 2439 C CA . GLY A 1 321 ? 4.075 3.278 -60.730 1.00 43.00 321 GLY A CA 1
ATOM 2440 C C . GLY A 1 321 ? 3.649 4.676 -61.203 1.00 43.00 321 GLY A C 1
ATOM 2441 O O . GLY A 1 321 ? 2.470 5.006 -61.176 1.00 43.00 321 GLY A O 1
ATOM 2442 N N . SER A 1 322 ? 4.577 5.489 -61.722 1.00 42.34 322 SER A N 1
ATOM 2443 C CA . SER A 1 322 ? 4.258 6.835 -62.238 1.00 42.34 322 SER A CA 1
ATOM 2444 C C . SER A 1 322 ? 3.577 6.823 -63.622 1.00 42.34 322 SER A C 1
ATOM 2446 O O . SER A 1 322 ? 3.017 7.829 -64.047 1.00 42.34 322 SER A O 1
ATOM 2448 N N . LYS A 1 323 ? 3.594 5.685 -64.334 1.00 43.69 323 LYS A N 1
ATOM 2449 C CA . LYS A 1 323 ? 2.880 5.500 -65.613 1.00 43.69 323 LYS A CA 1
ATOM 2450 C C . LYS A 1 323 ? 1.442 4.996 -65.457 1.00 43.69 323 LYS A C 1
ATOM 2452 O O . LYS A 1 323 ? 0.714 5.010 -66.439 1.00 43.69 323 LYS A O 1
ATOM 2457 N N . GLU A 1 324 ? 1.037 4.564 -64.264 1.00 43.50 324 GLU A N 1
ATOM 2458 C CA . GLU A 1 324 ? -0.325 4.066 -63.998 1.00 43.50 324 GLU A CA 1
ATOM 2459 C C . GLU A 1 324 ? -1.265 5.153 -63.432 1.00 43.50 324 GLU A C 1
ATOM 2461 O O . GLU A 1 324 ? -2.457 4.914 -63.249 1.00 43.50 324 GLU A O 1
ATOM 2466 N N . HIS A 1 325 ? -0.759 6.372 -63.207 1.00 45.38 325 HIS A N 1
ATOM 2467 C CA . HIS A 1 325 ? -1.532 7.530 -62.728 1.00 45.38 325 HIS A CA 1
ATOM 2468 C C . HIS A 1 325 ? -1.417 8.779 -63.622 1.00 45.38 325 HIS A C 1
ATOM 2470 O O . HIS A 1 325 ? -1.656 9.894 -63.156 1.00 45.38 325 HIS A O 1
ATOM 2476 N N . ALA A 1 326 ? -1.080 8.597 -64.902 1.00 40.84 326 ALA A N 1
ATOM 2477 C CA . ALA A 1 326 ? -1.128 9.636 -65.933 1.00 40.84 326 ALA A CA 1
ATOM 2478 C C . ALA A 1 326 ? -2.050 9.215 -67.081 1.00 40.84 326 ALA A C 1
ATOM 2480 O O . ALA A 1 326 ? -1.949 8.040 -67.501 1.00 40.84 326 ALA A O 1
#

pLDDT: mean 77.7, std 16.67, range [30.02, 96.62]